Protein AF-0000000086149364 (afdb_homodimer)

Solvent-accessible surface area (backbone atoms only — not comparable to full-atom values): 14118 Å² total; per-residue (Å²): 97,71,21,25,20,46,36,29,40,45,69,41,45,48,52,30,51,63,72,65,54,90,42,16,58,58,46,44,50,42,49,50,47,41,50,54,56,44,63,70,44,50,60,57,51,34,50,52,54,28,48,53,28,50,52,49,29,55,55,25,51,75,68,73,41,88,34,63,51,30,52,52,14,25,51,32,27,48,44,36,56,59,43,47,70,53,78,39,35,64,61,52,49,51,53,51,50,54,45,57,43,50,74,71,38,85,79,69,66,54,51,42,71,59,42,45,52,52,52,52,52,47,33,52,53,47,40,56,42,24,45,27,36,40,50,11,53,62,50,55,105,97,71,21,23,20,46,38,27,40,48,71,42,46,47,51,30,52,64,73,63,53,90,43,16,58,56,47,42,50,42,49,50,46,40,49,54,57,44,63,72,45,52,60,56,50,34,51,52,54,29,48,54,28,50,51,50,29,55,53,25,51,74,68,71,40,90,34,63,50,27,53,51,12,23,50,32,27,48,44,36,55,58,43,47,69,52,77,40,34,64,61,51,50,52,52,50,49,52,45,55,44,49,74,71,37,85,80,67,67,54,52,43,71,60,42,48,52,52,52,50,51,46,32,53,52,48,41,56,41,25,47,28,36,40,51,11,53,62,51,55,104

Foldseek 3Di:
DLLVVLLCCLVPVLVVLLVPDPFLLVSLVVVVVVCVVCVVPQQVVLVVQLVVLVVQLVVCVVVVHDSVLSVQLNCLSNVLVVLCVPVVVVLVVVSVVLNVCVVPDVPDGPDSVVSSVSSNVNSVSSNVSSVSNVVSVVSSD/DLLVVLLCCLVPVLVVLLVPDPFLLVSLVVVVVVCVVCVVPQQVVLVVQLVVLVVQLVVCVVVVHDSVLSVQLNCLSNVLVVLCVPVVVVLVVVSVVVNVCVVPDVPDGPDSVVSSVSSNVNSVSSNVSSVRNVVSVVSSD

Organism: NCBI:txid717836

Sequence (282 aa):
YPAGAMMSLSLLAVPVLLDTNTSGPLLIEQWYTLYHYGHRIAPGMSIATSSLYIAAILIRRQERRSWSRYAFAALLTLTMIPFTLTVMASTNNTLFQLHTQQAHISAASVALSDAQELVKRWSHLHMARSLFPLMGALAGFYPAGAMMSLSLLAVPVLLDTNTSGPLLIEQWYTLYHYGHRIAPGMSIATSSLYIAAILIRRQERRSWSRYAFAALLTLTMIPFTLTVMASTNNTLFQLHTQQAHISAASVALSDAQELVKRWSHLHMARSLFPLMGALAGF

pLDDT: mean 91.83, std 10.42, range [50.16, 98.69]

Nearest PDB structures (foldseek):
  7xgf-assembly2_D  TM=5.181E-01  e=3.732E+00  synthetic construct
  2y44-assembly1_A  TM=3.429E-01  e=6.937E+00  Trypanosoma congolense
  5izt-assembly1_A  TM=3.601E-01  e=8.100E+00  Borreliella burgdorferi B31
  3g6b-assembly1_A  TM=2.260E-01  e=9.959E+00  Thermotoga maritima
  7xgf-assembly2_D  TM=5.166E-01  e=5.142E+00  synthetic construct

Radius of gyration: 21.16 Å; Cα contacts (8 Å, |Δi|>4): 363; chains: 2; bounding box: 45×63×41 Å

Structure (mmCIF, N/CA/C/O backbone):
data_AF-0000000086149364-model_v1
#
loop_
_entity.id
_entity.type
_entity.pdbx_description
1 polymer 'DUF1772 domain-containing protein'
#
loop_
_atom_site.group_PDB
_atom_site.id
_atom_site.type_symbol
_atom_site.label_atom_id
_atom_site.label_alt_id
_atom_site.label_comp_id
_atom_site.label_asym_id
_atom_site.label_entity_id
_atom_site.labe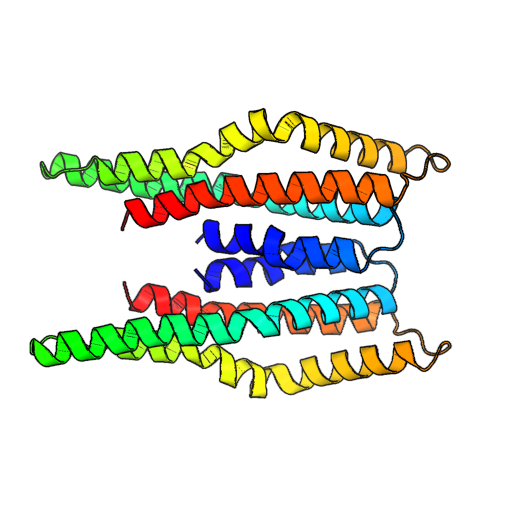l_seq_id
_atom_site.pdbx_PDB_ins_code
_atom_site.Cartn_x
_atom_site.Cartn_y
_atom_site.Cartn_z
_atom_site.occupancy
_atom_site.B_iso_or_equiv
_atom_site.auth_seq_id
_atom_site.auth_comp_id
_atom_site.auth_asym_id
_atom_site.auth_atom_id
_atom_site.pdbx_PDB_model_num
ATOM 1 N N . TYR A 1 1 ? -2.455 -9.852 -6.594 1 50.66 1 TYR A N 1
ATOM 2 C CA . TYR A 1 1 ? -1.844 -8.539 -6.762 1 50.66 1 TYR A CA 1
ATOM 3 C C . TYR A 1 1 ? -2.574 -7.488 -5.938 1 50.66 1 TYR A C 1
ATOM 5 O O . TYR A 1 1 ? -1.966 -6.812 -5.102 1 50.66 1 TYR A O 1
ATOM 13 N N . PRO A 1 2 ? -3.898 -7.57 -6.133 1 50.16 2 PRO A N 1
ATOM 14 C CA . PRO A 1 2 ? -4.637 -6.527 -5.414 1 50.16 2 PRO A CA 1
ATOM 15 C C . PRO A 1 2 ? -4.504 -6.645 -3.898 1 50.16 2 PRO A C 1
ATOM 17 O O . PRO A 1 2 ? -4.445 -5.629 -3.199 1 50.16 2 PRO A O 1
ATOM 20 N N . ALA A 1 3 ? -4.164 -7.855 -3.412 1 53 3 ALA A N 1
ATOM 21 C CA . ALA A 1 3 ? -4.16 -8.094 -1.97 1 53 3 ALA A CA 1
ATOM 22 C C . ALA A 1 3 ? -2.938 -7.449 -1.314 1 53 3 ALA A C 1
ATOM 24 O O . ALA A 1 3 ? -3.049 -6.828 -0.254 1 53 3 ALA A O 1
ATOM 25 N N . GLY A 1 4 ? -1.845 -7.586 -1.977 1 64.44 4 GLY A N 1
ATOM 26 C CA . GLY A 1 4 ? -0.638 -6.996 -1.421 1 64.44 4 GLY A CA 1
ATOM 27 C C . GLY A 1 4 ? -0.684 -5.48 -1.371 1 64.44 4 GLY A C 1
ATOM 28 O O . GLY A 1 4 ? -0.278 -4.875 -0.378 1 64.44 4 GLY A O 1
ATOM 29 N N . ALA A 1 5 ? -1.252 -4.965 -2.312 1 64.12 5 ALA A N 1
ATOM 30 C CA . ALA A 1 5 ? -1.393 -3.512 -2.402 1 64.12 5 ALA A CA 1
ATOM 31 C C . ALA A 1 5 ? -2.293 -2.979 -1.29 1 64.12 5 ALA A C 1
ATOM 33 O O . ALA A 1 5 ? -1.955 -1.994 -0.63 1 64.12 5 ALA A O 1
ATOM 34 N N . MET A 1 6 ? -3.277 -3.705 -1.046 1 68.12 6 MET A N 1
ATOM 35 C CA . MET A 1 6 ? -4.277 -3.219 -0.102 1 68.12 6 MET A CA 1
ATOM 36 C C . MET A 1 6 ? -3.799 -3.385 1.336 1 68.12 6 MET A C 1
ATOM 38 O O . MET A 1 6 ? -4.059 -2.529 2.184 1 68.12 6 MET A O 1
ATOM 42 N N . MET A 1 7 ? -3.096 -4.363 1.519 1 76.38 7 MET A N 1
ATOM 43 C CA . MET A 1 7 ? -2.645 -4.609 2.887 1 76.38 7 MET A CA 1
ATOM 44 C C . MET A 1 7 ? -1.595 -3.586 3.305 1 76.38 7 MET A C 1
ATOM 46 O O . MET A 1 7 ? -1.503 -3.23 4.48 1 76.38 7 MET A O 1
ATOM 50 N N . SER A 1 8 ? -0.992 -3.139 2.301 1 85.56 8 SER A N 1
ATOM 51 C CA . SER A 1 8 ? 0.074 -2.197 2.629 1 85.56 8 SER A CA 1
ATOM 52 C C . SER A 1 8 ? -0.493 -0.86 3.094 1 85.56 8 SER A C 1
ATOM 54 O O . SER A 1 8 ? 0.155 -0.135 3.852 1 85.56 8 SER A O 1
ATOM 56 N N . LEU A 1 9 ? -1.625 -0.571 2.674 1 91.69 9 LEU A N 1
ATOM 57 C CA . LEU A 1 9 ? -2.244 0.664 3.146 1 91.69 9 LEU A CA 1
ATOM 58 C C . LEU A 1 9 ? -2.484 0.609 4.652 1 91.69 9 LEU A C 1
ATOM 60 O O . LEU A 1 9 ? -2.135 1.544 5.375 1 91.69 9 LEU A O 1
ATOM 64 N N . SER A 1 10 ? -3.008 -0.506 5.141 1 91.94 10 SER A N 1
ATOM 65 C CA . SER A 1 10 ? -3.281 -0.667 6.566 1 91.94 10 SER A CA 1
ATOM 66 C C . SER A 1 10 ? -1.996 -0.908 7.352 1 91.94 10 SER A C 1
ATOM 68 O O . SER A 1 10 ? -1.884 -0.497 8.508 1 91.94 10 SER A O 1
ATOM 70 N N . LEU A 1 11 ? -1.04 -1.436 6.676 1 90.38 11 LEU A N 1
ATOM 71 C CA . LEU A 1 11 ? 0.164 -1.827 7.398 1 90.38 11 LEU A CA 1
ATOM 72 C C . LEU A 1 11 ? 1.193 -0.702 7.391 1 90.38 11 LEU A C 1
ATOM 74 O O . LEU A 1 11 ? 2.049 -0.629 8.273 1 90.38 11 LEU A O 1
ATOM 78 N N . LEU A 1 12 ? 1.121 0.142 6.406 1 93.62 12 LEU A N 1
ATOM 79 C CA . LEU A 1 12 ? 2.176 1.14 6.277 1 93.62 12 LEU A CA 1
ATOM 80 C C . LEU A 1 12 ? 1.589 2.543 6.176 1 93.62 12 LEU A C 1
ATOM 82 O O . LEU A 1 12 ? 1.802 3.375 7.062 1 93.62 12 LEU A O 1
ATOM 86 N N . ALA A 1 13 ? 0.701 2.752 5.195 1 95.25 13 ALA A N 1
ATOM 87 C CA . ALA A 1 13 ? 0.236 4.105 4.906 1 95.25 13 ALA A CA 1
ATOM 88 C C . ALA A 1 13 ? -0.573 4.668 6.07 1 95.25 13 ALA A C 1
ATOM 90 O O . ALA A 1 13 ? -0.327 5.789 6.523 1 95.25 13 ALA A O 1
ATOM 91 N N . VAL A 1 14 ? -1.492 3.9 6.566 1 97.5 14 VAL A N 1
ATOM 92 C CA . VAL A 1 14 ? -2.404 4.414 7.586 1 97.5 14 VAL A CA 1
ATOM 93 C C . VAL A 1 14 ? -1.642 4.652 8.883 1 97.5 14 VAL A C 1
ATOM 95 O O . VAL A 1 14 ? -1.803 5.699 9.523 1 97.5 14 VAL A O 1
ATOM 98 N N . PRO A 1 15 ? -0.793 3.773 9.328 1 97.25 15 PRO A N 1
ATOM 99 C CA . PRO A 1 15 ? -0.001 4.066 10.523 1 97.25 15 PRO A CA 1
ATOM 100 C C . PRO A 1 15 ? 0.828 5.34 10.383 1 97.25 15 PRO A C 1
ATOM 102 O O . PRO A 1 15 ? 1.009 6.07 11.359 1 97.25 15 PRO A O 1
ATOM 105 N N . VAL A 1 16 ? 1.343 5.613 9.219 1 97.69 16 VAL A N 1
ATOM 106 C CA . VAL A 1 16 ? 2.084 6.852 9 1 97.69 16 VAL A CA 1
ATOM 107 C C . VAL A 1 16 ? 1.181 8.055 9.281 1 97.69 16 VAL A C 1
ATOM 109 O O . VAL A 1 16 ? 1.574 8.977 9.992 1 97.69 16 VAL A O 1
ATOM 112 N N . LEU A 1 17 ? -0.005 8.031 8.727 1 98.12 17 LEU A N 1
ATOM 113 C CA . LEU A 1 17 ? -0.949 9.125 8.945 1 98.12 17 LEU A CA 1
ATOM 114 C C . LEU A 1 17 ? -1.289 9.258 10.422 1 98.12 17 LEU A C 1
ATOM 116 O O . LEU A 1 17 ? -1.326 10.367 10.961 1 98.12 17 LEU A O 1
ATOM 120 N N . LEU A 1 18 ? -1.476 8.164 11.078 1 98.31 18 LEU A N 1
ATOM 121 C CA . LEU A 1 18 ? -1.873 8.156 12.477 1 98.31 18 LEU A CA 1
ATOM 122 C C . LEU A 1 18 ? -0.743 8.664 13.367 1 98.31 18 LEU A C 1
ATOM 124 O O . LEU A 1 18 ? -0.986 9.383 14.344 1 98.31 18 LEU A O 1
ATOM 128 N N . ASP A 1 19 ? 0.447 8.367 13.031 1 97.94 19 ASP A N 1
ATOM 129 C CA . ASP A 1 19 ? 1.582 8.633 13.906 1 97.94 19 ASP A CA 1
ATOM 130 C C . ASP A 1 19 ? 2.129 10.039 13.688 1 97.94 19 ASP A C 1
ATOM 132 O O . ASP A 1 19 ? 2.834 10.578 14.539 1 97.94 19 ASP A O 1
ATOM 136 N N . THR A 1 20 ? 1.799 10.656 12.578 1 97.12 20 THR A N 1
ATOM 137 C CA . THR A 1 20 ? 2.496 11.898 12.25 1 97.12 20 THR A CA 1
ATOM 138 C C . THR A 1 20 ? 1.542 13.086 12.305 1 97.12 20 THR A C 1
ATOM 140 O O . THR A 1 20 ? 1.976 14.227 12.469 1 97.12 20 THR A O 1
ATOM 143 N N . ASN A 1 21 ? 0.219 12.859 12.086 1 96.06 21 ASN A N 1
ATOM 144 C CA . ASN A 1 21 ? -0.723 13.969 12.102 1 96.06 21 ASN A CA 1
ATOM 145 C C . ASN A 1 21 ? -0.928 14.508 13.516 1 96.06 21 ASN A C 1
ATOM 147 O O . ASN A 1 21 ? -1.029 13.734 14.469 1 96.06 21 ASN A O 1
ATOM 151 N N . THR A 1 22 ? -1.012 15.859 13.594 1 93.94 22 THR A N 1
ATOM 152 C CA . THR A 1 22 ? -1.337 16.531 14.844 1 93.94 22 THR A CA 1
ATOM 153 C C . THR A 1 22 ? -2.656 17.297 14.727 1 93.94 22 THR A C 1
ATOM 155 O O . THR A 1 22 ? -3.006 18.078 15.602 1 93.94 22 THR A O 1
ATOM 158 N N . SER A 1 23 ? -3.336 17.078 13.633 1 93.81 23 SER A N 1
ATOM 159 C CA . SER A 1 23 ? -4.602 17.734 13.32 1 93.81 23 SER A CA 1
ATOM 160 C C . SER A 1 23 ? -5.668 16.719 12.922 1 93.81 23 SER A C 1
ATOM 162 O O . SER A 1 23 ? -5.461 15.93 12 1 93.81 23 SER A O 1
ATOM 164 N N . GLY A 1 24 ? -6.77 16.766 13.594 1 95.75 24 GLY A N 1
ATOM 165 C CA . GLY A 1 24 ? -7.891 15.906 13.227 1 95.75 24 GLY A CA 1
ATOM 166 C C . GLY A 1 24 ? -8.391 16.156 11.812 1 95.75 24 GLY A C 1
ATOM 167 O O . GLY A 1 24 ? -8.539 15.219 11.031 1 95.75 24 GLY A O 1
ATOM 168 N N . PRO A 1 25 ? -8.539 17.406 11.508 1 95.31 25 PRO A N 1
ATOM 169 C CA . PRO A 1 25 ? -9.023 17.734 10.164 1 95.31 25 PRO A CA 1
ATOM 170 C C . PRO A 1 25 ? -8.078 17.25 9.062 1 95.31 25 PRO A C 1
ATOM 172 O O . PRO A 1 25 ? -8.539 16.734 8.039 1 95.31 25 PRO A O 1
ATOM 175 N N . LEU A 1 26 ? -6.836 17.375 9.242 1 95.56 26 LEU A N 1
ATOM 176 C CA . LEU A 1 26 ? -5.902 16.906 8.227 1 95.56 26 LEU A CA 1
ATOM 177 C C . LEU A 1 26 ? -5.949 15.383 8.117 1 95.56 26 LEU A C 1
ATOM 179 O O . LEU A 1 26 ? -5.879 14.844 7.012 1 95.56 26 LEU A O 1
ATOM 183 N N . LEU A 1 27 ? -6.051 14.742 9.242 1 97.56 27 LEU A N 1
ATOM 184 C CA . LEU A 1 27 ? -6.148 13.281 9.211 1 97.56 27 LEU A CA 1
ATOM 185 C C . LEU A 1 27 ? -7.387 12.836 8.445 1 97.56 27 LEU A C 1
ATOM 187 O O . LEU A 1 27 ? -7.312 11.922 7.621 1 97.56 27 LEU A O 1
ATOM 191 N N . ILE A 1 28 ? -8.508 13.461 8.68 1 97.81 28 ILE A N 1
ATOM 192 C CA . ILE A 1 28 ? -9.742 13.148 7.973 1 97.81 28 ILE A CA 1
ATOM 193 C C . ILE A 1 28 ? -9.57 13.43 6.48 1 97.81 28 ILE A C 1
ATOM 195 O O . ILE A 1 28 ? -9.992 12.633 5.641 1 97.81 28 ILE A O 1
ATOM 199 N N . GLU A 1 29 ? -8.953 14.508 6.145 1 97.19 29 GLU A N 1
ATOM 200 C CA . GLU A 1 29 ? -8.711 14.844 4.746 1 97.19 29 GLU A CA 1
ATOM 201 C C . GLU A 1 29 ? -7.84 13.789 4.066 1 97.19 29 GLU A C 1
ATOM 203 O O . GLU A 1 29 ? -8.117 13.383 2.938 1 97.19 29 GLU A O 1
ATOM 208 N N . GLN A 1 30 ? -6.844 13.398 4.688 1 98.06 30 GLN A N 1
ATOM 209 C CA . GLN A 1 30 ? -5.926 12.422 4.113 1 98.06 30 GLN A CA 1
ATOM 210 C C . GLN A 1 30 ? -6.594 11.055 3.971 1 98.06 30 GLN A C 1
ATOM 212 O O . GLN A 1 30 ? -6.391 10.359 2.973 1 98.06 30 GLN A O 1
ATOM 217 N N . TRP A 1 31 ? -7.355 10.695 5.004 1 98.31 31 TRP A N 1
ATOM 218 C CA . TRP A 1 31 ? -8.125 9.469 4.859 1 98.31 31 TRP A CA 1
ATOM 219 C C . TRP A 1 31 ? -9.07 9.555 3.668 1 98.31 31 TRP A C 1
ATOM 221 O O . TRP A 1 31 ? -9.164 8.617 2.875 1 98.31 31 TRP A O 1
ATOM 231 N N . TYR A 1 32 ? -9.812 10.633 3.578 1 98.06 32 TYR A N 1
ATOM 232 C CA . TYR A 1 32 ? -10.773 10.812 2.496 1 98.06 32 TYR A CA 1
ATOM 233 C C . TYR A 1 32 ? -10.094 10.688 1.138 1 98.06 32 TYR A C 1
ATOM 235 O O . TYR A 1 32 ? -10.594 10.008 0.243 1 98.06 32 TYR A O 1
ATOM 243 N N . THR A 1 33 ? -9.016 11.305 0.993 1 98.06 33 THR A N 1
ATOM 244 C CA . THR A 1 33 ? -8.281 11.273 -0.264 1 98.06 33 THR A CA 1
ATOM 245 C C . THR A 1 33 ? -7.781 9.859 -0.565 1 98.06 33 THR A C 1
ATOM 247 O O . THR A 1 33 ? -7.863 9.398 -1.705 1 98.06 33 THR A O 1
ATOM 250 N N . LEU A 1 34 ? -7.277 9.219 0.468 1 97.38 34 LEU A N 1
ATOM 251 C CA . LEU A 1 34 ? -6.855 7.832 0.327 1 97.38 34 LEU A CA 1
ATOM 252 C C . LEU A 1 34 ? -8.016 6.957 -0.132 1 97.38 34 LEU A C 1
ATOM 254 O O . LEU A 1 34 ? -7.871 6.164 -1.063 1 97.38 34 LEU A O 1
ATOM 258 N N . TYR A 1 35 ? -9.156 7.078 0.579 1 97.31 35 TYR A N 1
ATOM 259 C CA . TYR A 1 35 ? -10.359 6.332 0.214 1 97.31 35 TYR A CA 1
ATOM 260 C C . TYR A 1 35 ? -10.75 6.605 -1.232 1 97.31 35 TYR A C 1
ATOM 262 O O . TYR A 1 35 ? -11.055 5.68 -1.986 1 97.31 35 TYR A O 1
ATOM 270 N N . HIS A 1 36 ? -10.758 7.859 -1.612 1 96.69 36 HIS A N 1
ATOM 271 C CA . HIS A 1 36 ? -11.18 8.273 -2.947 1 96.69 36 HIS A CA 1
ATOM 272 C C . HIS A 1 36 ? -10.281 7.656 -4.02 1 96.69 36 HIS A C 1
ATOM 274 O O . HIS A 1 36 ? -10.773 7.109 -5.008 1 96.69 36 HIS A O 1
ATOM 280 N N . TYR A 1 37 ? -9.016 7.68 -3.844 1 94.75 37 TYR A N 1
ATOM 281 C CA . TYR A 1 37 ? -8.094 7.078 -4.801 1 94.75 37 TYR A CA 1
ATOM 282 C C . TYR A 1 37 ? -8.289 5.57 -4.875 1 94.75 37 TYR A C 1
ATOM 284 O O . TYR A 1 37 ? -8.375 5.004 -5.969 1 94.75 37 TYR A O 1
ATOM 292 N N . GLY A 1 38 ? -8.406 4.965 -3.693 1 92.69 38 GLY A N 1
ATOM 293 C CA . GLY A 1 38 ? -8.578 3.521 -3.654 1 92.69 38 GLY A CA 1
ATOM 294 C C . GLY A 1 38 ? -9.891 3.062 -4.25 1 92.69 38 GLY A C 1
ATOM 295 O O . GLY A 1 38 ? -9.953 2.033 -4.926 1 92.69 38 GLY A O 1
ATOM 296 N N . HIS A 1 39 ? -10.891 3.785 -3.994 1 92.69 39 HIS A N 1
ATOM 297 C CA . HIS A 1 39 ? -12.234 3.451 -4.465 1 92.69 39 HIS A CA 1
ATOM 298 C C . HIS A 1 39 ? -12.305 3.484 -5.988 1 92.69 39 HIS A C 1
ATOM 300 O O . HIS A 1 39 ? -13.078 2.736 -6.59 1 92.69 39 HIS A O 1
ATOM 306 N N . ARG A 1 40 ? -11.508 4.203 -6.625 1 91.06 40 ARG A N 1
ATOM 307 C CA . ARG A 1 40 ? -11.492 4.332 -8.078 1 91.06 40 ARG A CA 1
ATOM 308 C C . ARG A 1 40 ? -10.758 3.164 -8.727 1 91.06 40 ARG A C 1
ATOM 310 O O . ARG A 1 40 ? -10.969 2.869 -9.906 1 91.06 40 ARG A O 1
ATOM 317 N N . ILE A 1 41 ? -9.977 2.523 -7.988 1 88.62 41 ILE A N 1
ATOM 318 C CA . ILE A 1 41 ? -9.07 1.539 -8.578 1 88.62 41 ILE A CA 1
ATOM 319 C C . ILE A 1 41 ? -9.469 0.137 -8.117 1 88.62 41 ILE A C 1
ATOM 321 O O . ILE A 1 41 ? -9.617 -0.771 -8.938 1 88.62 41 ILE A O 1
ATOM 325 N N . ALA A 1 42 ? -9.758 -0.029 -6.871 1 87.25 42 ALA A N 1
ATOM 326 C CA . ALA A 1 42 ? -9.844 -1.341 -6.234 1 87.25 42 ALA A CA 1
ATOM 327 C C . ALA A 1 42 ? -11.008 -2.146 -6.801 1 87.25 42 ALA A C 1
ATOM 329 O O . ALA A 1 42 ? -10.852 -3.314 -7.164 1 87.25 42 ALA A O 1
ATOM 330 N N . PRO A 1 43 ? -12.258 -1.616 -6.914 1 86.81 43 PRO A N 1
ATOM 331 C CA . PRO A 1 43 ? -13.352 -2.408 -7.473 1 86.81 43 PRO A CA 1
ATOM 332 C C . PRO A 1 43 ? -13.078 -2.861 -8.906 1 86.81 43 PRO A C 1
ATOM 334 O O . PRO A 1 43 ? -13.375 -4.008 -9.266 1 86.81 43 PRO A O 1
ATOM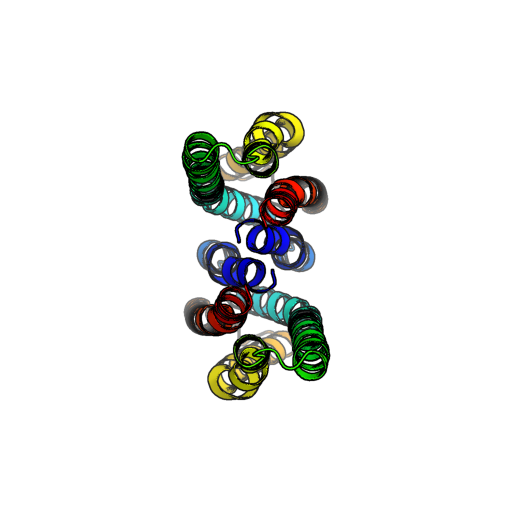 337 N N . GLY A 1 44 ? -12.5 -1.988 -9.688 1 89.38 44 GLY A N 1
ATOM 338 C CA . GLY A 1 44 ? -12.156 -2.357 -11.055 1 89.38 44 GLY A CA 1
ATOM 339 C C . GLY A 1 44 ? -11.164 -3.498 -11.133 1 89.38 44 GLY A C 1
ATOM 340 O O . GLY A 1 44 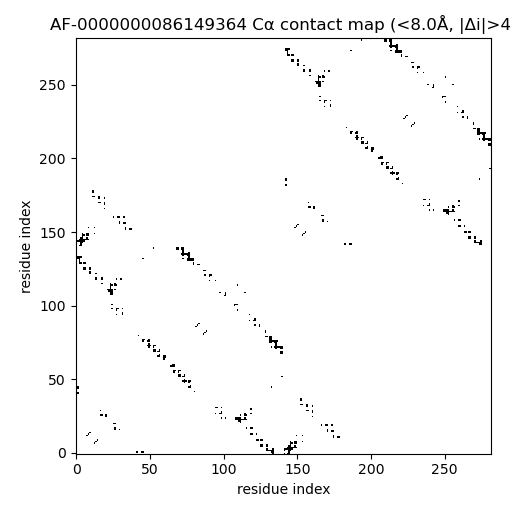? -11.305 -4.402 -11.953 1 89.38 44 GLY A O 1
ATOM 341 N N . MET A 1 45 ? -10.227 -3.48 -10.297 1 87.31 45 MET A N 1
ATOM 342 C CA . MET A 1 45 ? -9.234 -4.547 -10.266 1 87.31 45 MET A CA 1
ATOM 343 C C . MET A 1 45 ? -9.867 -5.863 -9.828 1 87.31 45 MET A C 1
ATOM 345 O O . MET A 1 45 ? -9.508 -6.926 -10.336 1 87.31 45 MET A O 1
ATOM 349 N N . SER A 1 46 ? -10.68 -5.758 -8.828 1 90.06 46 SER A N 1
ATOM 350 C CA . SER A 1 46 ? -11.344 -6.969 -8.359 1 90.06 46 SER A CA 1
ATOM 351 C C . SER A 1 46 ? -12.188 -7.602 -9.461 1 90.06 46 SER A C 1
ATOM 353 O O . SER A 1 46 ? -12.188 -8.82 -9.625 1 90.06 46 SER A O 1
ATOM 355 N N . ILE A 1 47 ? -12.898 -6.797 -10.203 1 92.88 47 ILE A N 1
ATOM 356 C CA . ILE A 1 47 ? -13.734 -7.285 -11.289 1 92.88 47 ILE A CA 1
ATOM 357 C C . ILE A 1 47 ? -12.859 -7.871 -12.398 1 92.88 47 ILE A C 1
ATOM 359 O O . ILE A 1 47 ? -13.156 -8.945 -12.93 1 92.88 47 ILE A O 1
ATOM 363 N N . ALA A 1 48 ? -11.859 -7.18 -12.703 1 92.81 48 ALA A N 1
ATOM 364 C CA . ALA A 1 48 ? -10.945 -7.672 -13.727 1 92.81 48 ALA A CA 1
ATOM 365 C C . ALA A 1 48 ? -10.375 -9.031 -13.344 1 92.81 48 ALA A C 1
ATOM 367 O O . ALA A 1 48 ? -10.359 -9.961 -14.156 1 92.81 48 ALA A O 1
ATOM 368 N N . THR A 1 49 ? -9.883 -9.133 -12.125 1 90 49 THR A N 1
ATOM 369 C CA . THR A 1 49 ? -9.32 -10.398 -11.648 1 90 49 THR A CA 1
ATOM 370 C C . THR A 1 49 ? -10.383 -11.492 -11.648 1 90 49 THR A C 1
ATOM 372 O O . THR A 1 49 ? -10.125 -12.617 -12.086 1 90 49 THR A O 1
ATOM 375 N N . SER A 1 50 ? -11.477 -11.164 -11.164 1 94.38 50 SER A N 1
ATOM 376 C CA . SER A 1 50 ? -12.562 -12.133 -11.133 1 94.38 50 SER A CA 1
ATOM 377 C C . SER A 1 50 ? -12.938 -12.586 -12.547 1 94.38 50 SER A C 1
ATOM 379 O O . SER A 1 50 ? -13.266 -13.75 -12.758 1 94.38 50 SER A O 1
ATOM 381 N N . SER A 1 51 ? -12.898 -11.719 -13.523 1 96 51 SER A N 1
ATOM 382 C CA . SER A 1 51 ? -13.219 -12.062 -14.906 1 96 51 SER A CA 1
ATOM 383 C C . SER A 1 51 ? -12.219 -13.07 -15.469 1 96 51 SER A C 1
ATOM 385 O O . SER A 1 51 ? -12.586 -13.938 -16.266 1 96 51 SER A O 1
ATOM 387 N N . LEU A 1 52 ? -11 -12.961 -15.062 1 94.56 52 LEU A N 1
ATOM 388 C CA . LEU A 1 52 ? -10.008 -13.945 -15.469 1 94.56 52 LEU A CA 1
ATOM 389 C C . LEU A 1 52 ? -10.344 -15.32 -14.898 1 94.56 52 LEU A C 1
ATOM 391 O O . LEU A 1 52 ? -10.18 -16.344 -15.586 1 94.56 52 LEU A O 1
ATOM 395 N N . TYR A 1 53 ? -10.797 -15.328 -13.664 1 95.69 53 TYR A N 1
ATOM 396 C CA . TYR A 1 53 ? -11.211 -16.594 -13.062 1 95.69 53 TYR A CA 1
ATOM 397 C C . TYR A 1 53 ? -12.422 -17.172 -13.789 1 95.69 53 TYR A C 1
ATOM 399 O O . TYR A 1 53 ? -12.516 -18.375 -13.992 1 95.69 53 TYR A O 1
ATOM 407 N N . ILE A 1 54 ? -13.289 -16.344 -14.18 1 96.69 54 ILE A N 1
ATOM 408 C CA . ILE A 1 54 ? -14.477 -16.781 -14.906 1 96.69 54 ILE A CA 1
ATOM 409 C C . ILE A 1 54 ? -14.07 -17.359 -16.266 1 96.69 54 ILE A C 1
ATOM 411 O O . ILE A 1 54 ? -14.586 -18.391 -16.688 1 96.69 54 ILE A O 1
ATOM 415 N N . ALA A 1 55 ? -13.172 -16.719 -16.938 1 97.06 55 ALA A N 1
ATOM 416 C CA . ALA A 1 55 ? -12.648 -17.266 -18.203 1 97.06 55 ALA A CA 1
ATOM 417 C C . ALA A 1 55 ? -12.039 -18.641 -18 1 97.06 55 ALA A C 1
ATOM 419 O O . ALA A 1 55 ? -12.273 -19.547 -18.797 1 97.06 55 ALA A O 1
ATOM 420 N N . ALA A 1 56 ? -11.359 -18.797 -16.891 1 96.69 56 ALA A N 1
ATOM 421 C CA . ALA A 1 56 ? -10.758 -20.078 -16.562 1 96.69 56 ALA A CA 1
ATOM 422 C C . ALA A 1 56 ? -11.82 -21.141 -16.328 1 96.69 56 ALA A C 1
ATOM 424 O O . ALA A 1 56 ? -11.672 -22.297 -16.75 1 96.69 56 ALA A O 1
ATOM 425 N N . ILE A 1 57 ? -12.805 -20.734 -15.688 1 97.06 57 ILE A N 1
ATOM 426 C CA . ILE A 1 57 ? -13.922 -21.641 -15.43 1 97.06 57 ILE A CA 1
ATOM 427 C C . ILE A 1 57 ? -14.508 -22.141 -16.75 1 97.06 57 ILE A C 1
ATOM 429 O O . ILE A 1 57 ? -14.711 -23.328 -16.938 1 97.06 57 ILE A O 1
ATOM 433 N N . LEU A 1 58 ? -14.672 -21.266 -17.688 1 97.56 58 LEU A N 1
ATOM 434 C CA . LEU A 1 58 ? -15.305 -21.594 -18.969 1 97.56 58 LEU A CA 1
ATOM 435 C C . LEU A 1 58 ? -14.406 -22.516 -19.797 1 97.56 58 LEU A C 1
ATOM 437 O O . LEU A 1 58 ? -14.891 -23.484 -20.391 1 97.56 58 LEU A O 1
ATOM 441 N N . ILE A 1 59 ? -13.188 -22.234 -19.781 1 97.5 59 ILE A N 1
ATOM 442 C CA . ILE A 1 59 ? -12.227 -23.062 -20.516 1 97.5 59 ILE A CA 1
ATOM 443 C C . ILE A 1 59 ? -12.18 -24.469 -19.906 1 97.5 59 ILE A C 1
ATOM 445 O O . ILE A 1 59 ? -12.25 -25.453 -20.641 1 97.5 59 ILE A O 1
ATOM 449 N N . ARG A 1 60 ? -12.141 -24.531 -18.609 1 97 60 ARG A N 1
ATOM 450 C CA . ARG A 1 60 ? -12.047 -25.812 -17.922 1 97 60 ARG A CA 1
ATOM 451 C C . ARG A 1 60 ? -13.32 -26.641 -18.109 1 97 60 ARG A C 1
ATOM 453 O O . ARG A 1 60 ? -13.266 -27.859 -18.266 1 97 60 ARG A O 1
ATOM 460 N N . ARG A 1 61 ? -14.391 -26.031 -18.062 1 96.88 61 ARG A N 1
ATOM 461 C CA . ARG A 1 61 ? -15.656 -26.703 -18.297 1 96.88 61 ARG A CA 1
ATOM 462 C C . ARG A 1 61 ? -15.695 -27.328 -19.688 1 96.88 61 ARG A C 1
ATOM 464 O O . ARG A 1 61 ? -16.156 -28.469 -19.844 1 96.88 61 ARG A O 1
ATOM 471 N N . GLN A 1 62 ? -15.211 -26.578 -20.625 1 97.31 62 GLN A N 1
ATOM 472 C CA . GLN A 1 62 ? -15.156 -27.094 -21.984 1 97.31 62 GLN A CA 1
ATOM 473 C C . GLN A 1 62 ? -14.25 -28.328 -22.078 1 97.31 62 GLN A C 1
ATOM 475 O O . GLN A 1 62 ? -14.516 -29.234 -22.875 1 97.31 62 GLN A O 1
ATOM 480 N N . GLU A 1 63 ? -13.312 -28.375 -21.281 1 97.25 63 GLU A N 1
ATOM 481 C CA . GLU A 1 63 ? -12.359 -29.469 -21.266 1 97.25 63 GLU A CA 1
ATOM 482 C C . GLU A 1 63 ? -12.805 -30.578 -20.312 1 97.25 63 GLU A C 1
ATOM 484 O O . GLU A 1 63 ? -12.094 -31.562 -20.125 1 97.25 63 GLU A O 1
ATOM 489 N N . ARG A 1 64 ? -13.906 -30.406 -19.656 1 97 64 ARG A N 1
ATOM 490 C CA . ARG A 1 64 ? -14.461 -31.359 -18.688 1 97 64 ARG A CA 1
ATOM 491 C C . ARG A 1 64 ? -13.5 -31.578 -17.531 1 97 64 ARG A C 1
ATOM 493 O O . ARG A 1 64 ? -13.328 -32.688 -17.062 1 97 64 ARG A O 1
ATOM 500 N N . ARG A 1 65 ? -12.859 -30.531 -17.172 1 97 65 ARG A N 1
ATOM 501 C CA . ARG A 1 65 ? -11.961 -30.531 -16.016 1 97 65 ARG A CA 1
ATOM 502 C C . ARG A 1 65 ? -12.594 -29.812 -14.836 1 97 65 ARG A C 1
ATOM 504 O O . ARG A 1 65 ? -13.516 -29 -15.016 1 97 65 ARG A O 1
ATOM 511 N N . SER A 1 66 ? -12.055 -30.062 -13.719 1 96.62 66 SER A N 1
ATOM 512 C CA . SER A 1 66 ? -12.57 -29.438 -12.508 1 96.62 66 SER A CA 1
ATOM 513 C C . SER A 1 66 ? -12.359 -27.922 -12.539 1 96.62 66 SER A C 1
ATOM 515 O O . SER A 1 66 ? -11.297 -27.453 -12.938 1 96.62 66 SER A O 1
ATOM 517 N N . TRP A 1 67 ? -13.406 -27.203 -12.219 1 96.75 67 TRP A N 1
ATOM 518 C CA . TRP A 1 67 ? -13.367 -25.734 -12.312 1 96.75 67 TRP A CA 1
ATOM 519 C C . TRP A 1 67 ? -13.727 -25.094 -10.977 1 96.75 67 TRP A C 1
ATOM 521 O O . TRP A 1 67 ? -13.703 -23.875 -10.844 1 96.75 67 TRP A O 1
ATOM 531 N N . SER A 1 68 ? -14.008 -25.797 -9.953 1 96.5 68 SER A N 1
ATOM 532 C CA . SER A 1 68 ? -14.547 -25.312 -8.688 1 96.5 68 SER A CA 1
ATOM 533 C C . SER A 1 68 ? -13.562 -24.375 -7.984 1 96.5 68 SER A C 1
ATOM 535 O O . SER A 1 68 ? -13.969 -23.422 -7.332 1 96.5 68 SER A O 1
ATOM 537 N N . ARG A 1 69 ? -12.359 -24.641 -8.047 1 96.06 69 ARG A N 1
ATOM 538 C CA . ARG A 1 69 ? -11.375 -23.812 -7.371 1 96.06 69 ARG A CA 1
ATOM 539 C C . ARG A 1 69 ? -11.391 -22.391 -7.926 1 96.06 69 ARG A C 1
ATOM 541 O O . ARG A 1 69 ? -11.203 -21.422 -7.184 1 96.06 69 ARG A O 1
ATOM 548 N N . TYR A 1 70 ? -11.633 -22.281 -9.156 1 96.94 70 TYR A N 1
ATOM 549 C CA . TYR A 1 70 ? -11.656 -20.953 -9.781 1 96.94 70 TYR A CA 1
ATOM 550 C C . TYR A 1 70 ? -12.93 -20.203 -9.422 1 96.94 70 TYR A C 1
ATOM 552 O O . TYR A 1 70 ? -12.922 -18.984 -9.289 1 96.94 70 TYR A O 1
ATOM 560 N N . ALA A 1 71 ? -13.953 -20.938 -9.289 1 97.31 71 ALA A N 1
ATOM 561 C CA . ALA A 1 71 ? -15.195 -20.328 -8.836 1 97.31 71 ALA A CA 1
ATOM 562 C C . ALA A 1 71 ? -15.055 -19.797 -7.414 1 97.31 71 ALA A C 1
ATOM 564 O O . ALA A 1 71 ? -15.508 -18.688 -7.113 1 97.31 71 ALA A O 1
ATOM 565 N N . PHE A 1 72 ? -14.469 -20.578 -6.66 1 97.12 72 PHE A N 1
ATOM 566 C CA . PHE A 1 72 ? -14.234 -20.172 -5.281 1 97.12 72 PHE A CA 1
ATOM 567 C C . PHE A 1 72 ? -13.32 -18.953 -5.23 1 97.12 72 PHE A C 1
ATOM 569 O O . PHE A 1 72 ? -13.578 -18.016 -4.477 1 97.12 72 PHE A O 1
ATOM 576 N N . ALA A 1 73 ? -12.336 -18.875 -6.008 1 96.62 73 ALA A N 1
ATOM 577 C CA . ALA A 1 73 ? -11.398 -17.766 -6.078 1 96.62 73 ALA A CA 1
ATOM 578 C C . ALA A 1 73 ? -12.102 -16.484 -6.527 1 96.62 73 ALA A C 1
ATOM 580 O O . ALA A 1 73 ? -11.883 -15.414 -5.949 1 96.62 73 ALA A O 1
ATOM 581 N N . ALA A 1 74 ? -12.875 -16.594 -7.488 1 96.75 74 ALA A N 1
ATOM 582 C CA . ALA A 1 74 ? -13.617 -15.438 -8 1 96.75 74 ALA A CA 1
ATOM 583 C C . ALA A 1 74 ? -14.547 -14.867 -6.934 1 96.75 74 ALA A C 1
ATOM 585 O O . ALA A 1 74 ? -14.594 -13.656 -6.723 1 96.75 74 ALA A O 1
ATOM 586 N N . LEU A 1 75 ? -15.219 -15.781 -6.293 1 96.75 75 LEU A N 1
ATOM 587 C CA . LEU A 1 75 ? -16.172 -15.359 -5.262 1 96.75 75 LEU A CA 1
ATOM 588 C C . LEU A 1 75 ? -15.445 -14.656 -4.117 1 96.75 75 LEU A C 1
ATOM 590 O O . LEU A 1 75 ? -15.891 -13.602 -3.66 1 96.75 75 LEU A O 1
ATOM 594 N N . LEU A 1 76 ? -14.367 -15.258 -3.674 1 96 76 LEU A N 1
ATOM 595 C CA . LEU A 1 76 ? -13.586 -14.648 -2.604 1 96 76 LEU A CA 1
ATOM 596 C C . LEU A 1 76 ? -13.086 -13.266 -3.016 1 96 76 LEU A C 1
ATOM 598 O O . LEU A 1 76 ? -13.156 -12.312 -2.234 1 96 76 LEU A O 1
ATOM 602 N N . THR A 1 77 ? -12.664 -13.125 -4.207 1 93.94 77 THR A N 1
ATOM 603 C CA . THR A 1 77 ? -12.125 -11.875 -4.711 1 93.94 77 THR A CA 1
ATOM 604 C C . THR A 1 77 ? -13.211 -10.797 -4.762 1 93.94 77 THR A C 1
ATOM 606 O O . THR A 1 77 ? -12.969 -9.648 -4.391 1 93.94 77 THR A O 1
ATOM 609 N N . LEU A 1 78 ? -14.383 -11.18 -5.102 1 95.56 78 LEU A N 1
ATOM 610 C CA . LEU A 1 78 ? -15.469 -10.219 -5.277 1 95.56 78 LEU A CA 1
ATOM 611 C C . LEU A 1 78 ? -16.094 -9.859 -3.934 1 95.56 78 LEU A C 1
ATOM 613 O O . LEU A 1 78 ? -16.828 -8.867 -3.828 1 95.56 78 LEU A O 1
ATOM 617 N N . THR A 1 79 ? -15.867 -10.648 -2.951 1 95.44 79 THR A N 1
ATOM 618 C CA . THR A 1 79 ? -16.5 -10.469 -1.652 1 95.44 79 THR A CA 1
ATOM 619 C C . THR A 1 79 ? -16.094 -9.141 -1.028 1 95.44 79 THR A C 1
ATOM 621 O O . THR A 1 79 ? -16.797 -8.602 -0.174 1 95.44 79 THR A O 1
ATOM 624 N N . MET A 1 80 ? -15.047 -8.609 -1.49 1 93 80 MET A N 1
ATOM 625 C CA . MET A 1 80 ? -14.594 -7.34 -0.928 1 93 80 MET A CA 1
ATOM 626 C C . MET A 1 80 ? -15.609 -6.234 -1.184 1 93 80 MET A C 1
ATOM 628 O O . MET A 1 80 ? -15.734 -5.301 -0.388 1 93 80 MET A O 1
ATOM 632 N N . ILE A 1 81 ? -16.312 -6.309 -2.24 1 94.75 81 ILE A N 1
ATOM 633 C CA . ILE A 1 81 ? -17.234 -5.258 -2.641 1 94.75 81 ILE A CA 1
ATOM 634 C C . ILE A 1 81 ? -18.422 -5.219 -1.673 1 94.75 81 ILE A C 1
ATOM 636 O O . ILE A 1 81 ? -18.672 -4.199 -1.025 1 94.75 81 ILE A O 1
ATOM 640 N N . PRO A 1 82 ? -19.047 -6.348 -1.478 1 96.44 82 PRO A N 1
ATOM 641 C CA . PRO A 1 82 ? -20.141 -6.289 -0.509 1 96.44 82 PRO A CA 1
ATOM 642 C C . PRO A 1 82 ? -19.656 -6.074 0.922 1 96.44 82 PRO A C 1
ATOM 644 O O . PRO A 1 82 ? -20.359 -5.465 1.733 1 96.44 82 PRO A O 1
ATOM 647 N N . PHE A 1 83 ? -18.516 -6.566 1.272 1 97.06 83 PHE A N 1
ATOM 648 C CA . PHE A 1 83 ? -17.953 -6.293 2.584 1 97.06 83 PHE A CA 1
ATOM 649 C C . PHE A 1 83 ? -17.844 -4.793 2.828 1 97.06 83 PHE A C 1
ATOM 651 O O . PHE A 1 83 ? -18.219 -4.305 3.896 1 97.06 83 PHE A O 1
ATOM 658 N N . THR A 1 84 ? -17.391 -4.066 1.857 1 96.12 84 THR A N 1
ATOM 659 C CA . THR A 1 84 ? -17.234 -2.619 1.96 1 96.12 84 THR A CA 1
ATOM 660 C C . THR A 1 84 ? -18.594 -1.941 2.102 1 96.12 84 THR A C 1
ATOM 662 O O . THR A 1 84 ? -18.766 -1.048 2.934 1 96.12 84 THR A O 1
ATOM 665 N N . LEU A 1 85 ? -19.578 -2.373 1.34 1 96.81 85 LEU A N 1
ATOM 666 C CA . LEU A 1 85 ? -20.875 -1.723 1.26 1 96.81 85 LEU A CA 1
ATOM 667 C C . LEU A 1 85 ? -21.719 -2.033 2.496 1 96.81 85 LEU A C 1
ATOM 669 O O . LEU A 1 85 ? -22.719 -1.355 2.762 1 96.81 85 LEU A O 1
ATOM 673 N N . THR A 1 86 ? -21.328 -3.078 3.26 1 97.69 86 THR A N 1
ATOM 674 C CA . THR A 1 86 ? -22.141 -3.475 4.402 1 97.69 86 THR A CA 1
ATOM 675 C C . THR A 1 86 ? -21.359 -3.311 5.707 1 97.69 86 THR A C 1
ATOM 677 O O . THR A 1 86 ? -21.547 -2.33 6.43 1 97.69 86 THR A O 1
ATOM 680 N N . VAL A 1 87 ? -20.297 -4.012 5.867 1 98 87 VAL A N 1
ATOM 681 C CA . VAL A 1 87 ? -19.578 -4.07 7.129 1 98 87 VAL A CA 1
ATOM 682 C C . VAL A 1 87 ? -18.875 -2.732 7.383 1 98 87 VAL A C 1
ATOM 684 O O . VAL A 1 87 ? -18.859 -2.242 8.516 1 98 87 VAL A O 1
ATOM 687 N N . MET A 1 88 ? -18.375 -2.066 6.324 1 98.06 88 MET A N 1
ATOM 688 C CA . MET A 1 88 ? -17.609 -0.838 6.492 1 98.06 88 MET A CA 1
ATOM 689 C C . MET A 1 88 ? -18.5 0.391 6.332 1 98.06 88 MET A C 1
ATOM 691 O O . MET A 1 88 ? -18.047 1.52 6.523 1 98.06 88 MET A O 1
ATOM 695 N N . ALA A 1 89 ? -19.734 0.264 6.062 1 98 89 ALA A N 1
ATOM 696 C CA . ALA A 1 89 ? -20.609 1.364 5.68 1 98 89 ALA A CA 1
ATOM 697 C C . ALA A 1 89 ? -20.703 2.406 6.793 1 98 89 ALA A C 1
ATOM 699 O O . ALA A 1 89 ? -20.594 3.607 6.535 1 98 89 ALA A O 1
ATOM 700 N N . SER A 1 90 ? -20.859 1.971 8.008 1 98.38 90 SER A N 1
ATOM 701 C CA . SER A 1 90 ? -21.047 2.91 9.109 1 98.38 90 SER A CA 1
ATOM 702 C C . SER A 1 90 ? -19.781 3.746 9.336 1 98.38 90 SER A C 1
ATOM 704 O O . SER A 1 90 ? -19.859 4.969 9.469 1 98.38 90 SER A O 1
ATOM 706 N N . THR A 1 91 ? -18.656 3.078 9.367 1 98.56 91 THR A N 1
ATOM 707 C CA . THR A 1 91 ? -17.391 3.781 9.562 1 98.56 91 THR A CA 1
ATOM 708 C C . THR A 1 91 ? -17.109 4.719 8.391 1 98.56 91 THR A C 1
ATOM 710 O O . THR A 1 91 ? -16.766 5.883 8.594 1 98.56 91 THR A O 1
ATOM 713 N N . ASN A 1 92 ? -17.281 4.258 7.215 1 98.38 92 ASN A N 1
ATOM 714 C CA . ASN A 1 92 ? -17.078 5.086 6.031 1 98.38 92 ASN A CA 1
ATOM 715 C C . ASN A 1 92 ? -18 6.309 6.043 1 98.38 92 ASN A C 1
ATOM 717 O O . ASN A 1 92 ? -17.531 7.434 5.82 1 98.38 92 ASN A O 1
ATOM 721 N N . ASN A 1 93 ? -19.25 6.137 6.301 1 98.38 93 ASN A N 1
ATOM 722 C CA . ASN A 1 93 ? -20.219 7.223 6.277 1 98.38 93 ASN A CA 1
ATOM 723 C C . ASN A 1 93 ? -19.891 8.273 7.34 1 98.38 93 ASN A C 1
ATOM 725 O O . ASN A 1 93 ? -20.047 9.477 7.094 1 98.38 93 ASN A O 1
ATOM 729 N N . THR A 1 94 ? -19.516 7.828 8.477 1 98.31 94 THR A N 1
ATOM 730 C CA . THR A 1 94 ? -19.141 8.773 9.523 1 98.31 94 THR A CA 1
ATOM 731 C C . THR A 1 94 ? -17.938 9.609 9.086 1 98.31 94 THR A C 1
ATOM 733 O O . THR A 1 94 ? -17.938 10.828 9.266 1 98.31 94 THR A O 1
ATOM 736 N N . LEU A 1 95 ? -16.969 8.984 8.547 1 98.25 95 LEU A N 1
ATOM 737 C CA . LEU A 1 95 ? -15.781 9.688 8.078 1 98.25 95 LEU A CA 1
ATOM 738 C C . LEU A 1 95 ? -16.125 10.648 6.945 1 98.25 95 LEU A C 1
ATOM 740 O O . LEU A 1 95 ? -15.609 11.773 6.898 1 98.25 95 LEU A O 1
ATOM 744 N N . PHE A 1 96 ? -17.016 10.281 6.066 1 97.75 96 PHE A N 1
ATOM 745 C CA . PHE A 1 96 ? -17.469 11.148 4.988 1 97.75 96 PHE A CA 1
ATOM 746 C C . PHE A 1 96 ? -18.188 12.375 5.543 1 97.75 96 PHE A C 1
ATOM 748 O O . PHE A 1 96 ? -18 13.484 5.055 1 97.75 96 PHE A O 1
ATOM 755 N N . GLN A 1 97 ? -18.969 12.109 6.492 1 96.5 97 GLN A N 1
ATOM 756 C CA . GLN A 1 97 ? -19.703 13.211 7.105 1 96.5 97 GLN A CA 1
ATOM 757 C C . GLN A 1 97 ? -18.75 14.211 7.758 1 96.5 97 GLN A C 1
ATOM 759 O O . GLN A 1 97 ? -18.922 15.422 7.617 1 96.5 97 GLN A O 1
ATOM 764 N N . LEU A 1 98 ? -17.797 13.688 8.492 1 95.5 98 LEU A N 1
ATOM 765 C CA . LEU A 1 98 ? -16.797 14.555 9.125 1 95.5 98 LEU A CA 1
ATOM 766 C C . LEU A 1 98 ? -16.047 15.359 8.078 1 95.5 98 LEU A C 1
ATOM 768 O O . LEU A 1 98 ? -15.766 16.547 8.281 1 95.5 98 LEU A O 1
ATOM 772 N N . HIS A 1 99 ? -15.727 14.711 7.039 1 95.69 99 HIS A N 1
ATOM 773 C CA . HIS A 1 99 ? -15.031 15.406 5.961 1 95.69 99 HIS A CA 1
ATOM 774 C C . HIS A 1 99 ? -15.875 16.531 5.395 1 95.69 99 HIS A C 1
ATOM 776 O O . HIS A 1 99 ? -15.383 17.641 5.18 1 95.69 99 HIS A O 1
ATOM 782 N N . THR A 1 100 ? -17.172 16.297 5.141 1 94.12 100 THR A N 1
ATOM 783 C CA . THR A 1 100 ? -18.078 17.281 4.586 1 94.12 100 THR A CA 1
ATOM 784 C C . THR A 1 100 ? -18.266 18.453 5.551 1 94.12 100 THR A C 1
ATOM 786 O O . THR A 1 100 ? -18.312 19.609 5.129 1 94.12 100 THR A O 1
ATOM 789 N N . GLN A 1 101 ? -18.297 18.141 6.805 1 92.25 101 GLN A N 1
ATOM 790 C CA . GLN A 1 101 ? -18.516 19.156 7.828 1 92.25 101 GLN A CA 1
ATOM 791 C C . GLN A 1 101 ? -17.328 20.109 7.926 1 92.25 101 GLN A C 1
ATOM 793 O O . GLN A 1 101 ? -17.484 21.312 8.156 1 92.25 101 GLN A O 1
ATOM 798 N N . GLN A 1 102 ? -16.156 19.578 7.848 1 89.06 102 GLN A N 1
ATOM 799 C CA . GLN A 1 102 ? -14.977 20.438 7.98 1 89.06 102 GLN A CA 1
ATOM 800 C C . GLN A 1 102 ? -14.844 21.391 6.789 1 89.06 102 GLN A C 1
ATOM 802 O O . GLN A 1 102 ? -14.219 22.438 6.895 1 89.06 102 GLN A O 1
ATOM 807 N N . ALA A 1 103 ? -15.375 21.047 5.707 1 82.56 103 ALA A N 1
ATOM 808 C CA . ALA A 1 103 ? -15.336 21.906 4.523 1 82.56 103 ALA A CA 1
ATOM 809 C C . ALA A 1 103 ? -16.281 23.094 4.668 1 82.56 103 ALA A C 1
ATOM 811 O O . ALA A 1 103 ? -16.109 24.125 4.023 1 82.56 103 ALA A O 1
ATOM 812 N N . HIS A 1 104 ? -17.297 22.969 5.445 1 77.19 104 HIS A N 1
ATOM 813 C CA . HIS A 1 104 ? -18.328 23.984 5.562 1 77.19 104 HIS A CA 1
ATOM 814 C C . HIS A 1 104 ? -18.156 24.797 6.84 1 77.19 104 HIS A C 1
ATOM 816 O O . HIS A 1 104 ? -18.547 25.969 6.891 1 77.19 104 HIS A O 1
ATOM 822 N N . ILE A 1 105 ? -17.844 24.062 7.98 1 62.12 105 ILE A N 1
ATOM 823 C CA . ILE A 1 105 ? -17.891 24.781 9.25 1 62.12 105 ILE A CA 1
ATOM 824 C C . ILE A 1 105 ? -16.469 25.031 9.75 1 62.12 105 ILE A C 1
ATOM 826 O O . ILE A 1 105 ? -15.688 24.109 9.914 1 62.12 105 ILE A O 1
ATOM 830 N N . SER A 1 106 ? -15.945 26.172 9.516 1 56.34 106 SER A N 1
ATOM 831 C CA . SER A 1 106 ? -14.664 26.562 10.078 1 56.34 106 SER A CA 1
ATOM 832 C C . SER A 1 106 ? -14.5 26.062 11.508 1 56.34 106 SER A C 1
ATOM 834 O O . SER A 1 106 ? -13.383 25.844 11.984 1 56.34 106 SER A O 1
ATOM 836 N N . ALA A 1 107 ? -15.531 26.234 12.469 1 55.06 107 ALA A N 1
ATOM 837 C CA . ALA A 1 107 ? -15.398 26.172 13.922 1 55.06 107 ALA A CA 1
ATOM 838 C C . ALA A 1 107 ? -15.195 24.719 14.391 1 55.06 107 ALA A C 1
ATOM 840 O O . ALA A 1 107 ? -14.492 24.484 15.367 1 55.06 107 ALA A O 1
ATOM 841 N N . ALA A 1 108 ? -16.047 23.734 13.93 1 58.91 108 ALA A N 1
ATOM 842 C CA . ALA A 1 108 ? -16.062 22.438 14.609 1 58.91 108 ALA A CA 1
ATOM 843 C C . ALA A 1 108 ? -14.93 21.547 14.102 1 58.91 108 ALA A C 1
ATOM 845 O O . ALA A 1 108 ? -15.023 20.984 13 1 58.91 108 ALA A O 1
ATOM 846 N N . SER A 1 109 ? -13.758 21.703 14.609 1 81.19 109 SER A N 1
ATOM 847 C CA . SER A 1 109 ? -12.562 20.938 14.305 1 81.19 109 SER A CA 1
ATOM 848 C C . SER A 1 109 ? -12.586 19.578 15 1 81.19 109 SER A C 1
ATOM 850 O O . SER A 1 109 ? -12.875 19.484 16.188 1 81.19 109 SER A O 1
ATOM 852 N N . VAL A 1 110 ? -12.797 18.5 14.188 1 90.62 110 VAL A N 1
ATOM 853 C CA . VAL A 1 110 ? -12.758 17.156 14.766 1 90.62 110 VAL A CA 1
ATOM 854 C C . VAL A 1 110 ? -11.508 17.016 15.641 1 90.62 110 VAL A C 1
ATOM 856 O O . VAL A 1 110 ? -10.414 17.406 15.242 1 90.62 110 VAL A O 1
ATOM 859 N N . ALA A 1 111 ? -11.82 16.547 16.859 1 94.5 111 ALA A N 1
ATOM 860 C CA . ALA A 1 111 ? -10.688 16.25 17.734 1 94.5 111 ALA A CA 1
ATOM 861 C C . ALA A 1 111 ? -9.789 15.18 17.125 1 94.5 111 ALA A C 1
ATOM 863 O O . ALA A 1 111 ? -10.273 14.227 16.516 1 94.5 111 ALA A O 1
ATOM 864 N N . LEU A 1 112 ? -8.562 15.383 17.297 1 96.38 112 LEU A N 1
ATOM 865 C CA . LEU A 1 112 ? -7.594 14.438 16.75 1 96.38 112 LEU A CA 1
ATOM 866 C C . LEU A 1 112 ? -7.863 13.023 17.25 1 96.38 112 LEU A C 1
ATOM 868 O O . LEU A 1 112 ? -7.816 12.07 16.484 1 96.38 112 LEU A O 1
ATOM 872 N N . SER A 1 113 ? -8.109 12.875 18.531 1 97.38 113 SER A N 1
ATOM 873 C CA . SER A 1 113 ? -8.336 11.562 19.125 1 97.38 113 SER A CA 1
ATOM 874 C C . SER A 1 113 ? -9.516 10.852 18.469 1 97.38 113 SER A C 1
ATOM 876 O O . SER A 1 113 ? -9.461 9.648 18.203 1 97.38 113 SER A O 1
ATOM 878 N N . ASP A 1 114 ? -10.578 11.547 18.156 1 96.69 114 ASP A N 1
ATOM 879 C CA . ASP A 1 114 ? -11.758 10.977 17.516 1 96.69 114 ASP A CA 1
ATOM 880 C C . ASP A 1 114 ? -11.438 10.539 16.078 1 96.69 114 ASP A C 1
ATOM 882 O O . ASP A 1 114 ? -11.836 9.453 15.656 1 96.69 114 ASP A O 1
ATOM 886 N N . ALA A 1 115 ? -10.797 11.43 15.398 1 97.5 115 ALA A N 1
ATOM 887 C CA . ALA A 1 115 ? -10.375 11.094 14.039 1 97.5 115 ALA A CA 1
ATOM 888 C C . ALA A 1 115 ? -9.5 9.844 14.031 1 97.5 115 ALA A C 1
ATOM 890 O O . ALA A 1 115 ? -9.688 8.953 13.195 1 97.5 115 ALA A O 1
ATOM 891 N N . GLN A 1 116 ? -8.602 9.797 14.945 1 98.56 116 GLN A N 1
ATOM 892 C CA . GLN A 1 116 ? -7.691 8.656 15.023 1 98.56 116 GLN A CA 1
ATOM 893 C C . GLN A 1 116 ? -8.453 7.367 15.289 1 98.56 116 GLN A C 1
ATOM 895 O O . GLN A 1 116 ? -8.148 6.324 14.703 1 98.56 116 GLN A O 1
ATOM 900 N N . GLU A 1 117 ? -9.336 7.375 16.141 1 98.44 117 GLU A N 1
ATOM 901 C CA . GLU A 1 117 ? -10.117 6.18 16.453 1 98.44 117 GLU A CA 1
ATOM 902 C C . GLU A 1 117 ? -10.875 5.672 15.234 1 98.44 117 GLU A C 1
ATOM 904 O O . GLU A 1 117 ? -10.875 4.473 14.953 1 98.44 117 GLU A O 1
ATOM 909 N N . LEU A 1 118 ? -11.5 6.562 14.555 1 98.44 118 LEU A N 1
ATOM 910 C CA . LEU A 1 118 ? -12.273 6.188 13.375 1 98.44 118 LEU A CA 1
ATOM 911 C C . LEU A 1 118 ? -11.367 5.648 12.273 1 98.44 118 LEU A C 1
ATOM 913 O O . LEU A 1 118 ? -11.688 4.652 11.625 1 98.44 118 LEU A O 1
ATOM 917 N N . VAL A 1 119 ? -10.227 6.312 12.047 1 98.69 119 VAL A N 1
ATOM 918 C CA . VAL A 1 119 ? -9.305 5.895 11 1 98.69 119 VAL A CA 1
ATOM 919 C C . VAL A 1 119 ? -8.672 4.555 11.367 1 98.69 119 VAL A C 1
ATOM 921 O O . VAL A 1 119 ? -8.461 3.699 10.508 1 98.69 119 VAL A O 1
ATOM 924 N N . LYS A 1 120 ? -8.383 4.332 12.617 1 98.5 120 LYS A N 1
ATOM 925 C CA . LYS A 1 120 ? -7.895 3.035 13.07 1 98.5 120 LYS A CA 1
ATOM 926 C C . LYS A 1 120 ? -8.93 1.939 12.812 1 98.5 120 LYS A C 1
ATOM 928 O O . LYS A 1 120 ? -8.578 0.849 12.359 1 98.5 120 LYS A O 1
ATOM 933 N N . ARG A 1 121 ? -10.125 2.217 13.164 1 98.5 121 ARG A N 1
ATOM 934 C CA . ARG A 1 121 ? -11.195 1.26 12.906 1 98.5 121 ARG A CA 1
ATOM 935 C C . ARG A 1 121 ? -11.297 0.937 11.414 1 98.5 121 ARG A C 1
ATOM 937 O O . ARG A 1 121 ? -11.398 -0.23 11.039 1 98.5 121 ARG A O 1
ATOM 944 N N . TRP A 1 122 ? -11.32 1.959 10.664 1 98.44 122 TRP A N 1
ATOM 945 C CA . TRP A 1 122 ? -11.344 1.775 9.219 1 98.44 122 TRP A CA 1
ATOM 946 C C . TRP A 1 122 ? -10.188 0.896 8.758 1 98.44 122 TRP A C 1
ATOM 948 O O . TRP A 1 122 ? -10.367 0.003 7.926 1 98.44 122 TRP A O 1
ATOM 958 N N . SER A 1 123 ? -9.055 1.17 9.266 1 97.81 123 SER A N 1
ATOM 959 C CA . SER A 1 123 ? 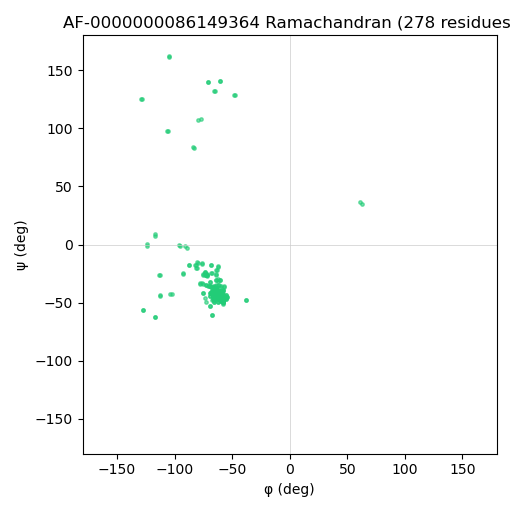-7.859 0.43 8.883 1 97.81 123 SER A CA 1
ATOM 960 C C . SER A 1 123 ? -7.996 -1.053 9.211 1 97.81 123 SER A C 1
ATOM 962 O O . SER A 1 123 ? -7.574 -1.908 8.43 1 97.81 123 SER A O 1
ATOM 964 N N . HIS A 1 124 ? -8.547 -1.396 10.328 1 97.31 124 HIS A N 1
ATOM 965 C CA . HIS A 1 124 ? -8.766 -2.787 10.703 1 97.31 124 HIS A CA 1
ATOM 966 C C . HIS A 1 124 ? -9.75 -3.465 9.75 1 97.31 124 HIS A C 1
ATOM 968 O O . HIS A 1 124 ? -9.531 -4.609 9.344 1 97.31 124 HIS A O 1
ATOM 974 N N . LEU A 1 125 ? -10.758 -2.826 9.43 1 97.44 125 LEU A N 1
ATOM 975 C CA . LEU A 1 125 ? -11.734 -3.367 8.492 1 97.44 125 LEU A CA 1
ATOM 976 C C . LEU A 1 125 ? -11.117 -3.523 7.105 1 97.44 125 LEU A C 1
ATOM 978 O O . LEU A 1 125 ? -11.391 -4.504 6.406 1 97.44 125 LEU A O 1
ATOM 982 N N . HIS A 1 126 ? -10.352 -2.523 6.754 1 95.81 126 HIS A N 1
ATO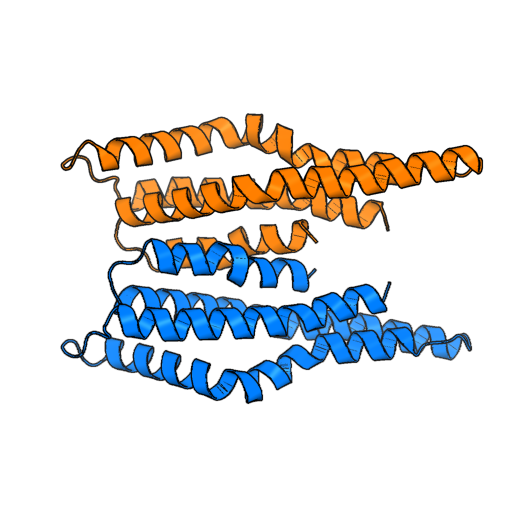M 983 C CA . HIS A 1 126 ? -9.656 -2.584 5.477 1 95.81 126 HIS A CA 1
ATOM 984 C C . HIS A 1 126 ? -8.703 -3.771 5.426 1 95.81 126 HIS A C 1
ATOM 986 O O . HIS A 1 126 ? -8.602 -4.453 4.402 1 95.81 126 HIS A O 1
ATOM 992 N N . MET A 1 127 ? -8.062 -4.008 6.496 1 93.56 127 MET A N 1
ATOM 993 C CA . MET A 1 127 ? -7.184 -5.172 6.57 1 93.56 127 MET A CA 1
ATOM 994 C C . MET A 1 127 ? -7.977 -6.461 6.391 1 93.56 127 MET A C 1
ATOM 996 O O . MET A 1 127 ? -7.555 -7.355 5.652 1 93.56 127 MET A O 1
ATOM 1000 N N . ALA A 1 128 ? -9.047 -6.523 7.012 1 94.69 128 ALA A N 1
ATOM 1001 C CA . ALA A 1 128 ? -9.898 -7.703 6.895 1 94.69 128 ALA A CA 1
ATOM 1002 C C . ALA A 1 128 ? -10.359 -7.902 5.453 1 94.69 128 ALA A C 1
ATOM 1004 O O . ALA A 1 128 ? -10.289 -9.008 4.918 1 94.69 128 ALA A O 1
ATOM 1005 N N . ARG A 1 129 ? -10.734 -6.875 4.832 1 92.69 129 ARG A N 1
ATOM 1006 C CA . ARG A 1 129 ? -11.25 -7.035 3.475 1 92.69 129 ARG A CA 1
ATOM 1007 C C . ARG A 1 129 ? -10.125 -7.383 2.504 1 92.69 129 ARG A C 1
ATOM 1009 O O . ARG A 1 129 ? -10.352 -8.062 1.498 1 92.69 129 ARG A O 1
ATOM 1016 N N . SER A 1 130 ? -8.953 -6.98 2.824 1 90 130 SER A N 1
ATOM 1017 C CA . SER A 1 130 ? -7.809 -7.27 1.97 1 90 130 SER A CA 1
ATOM 1018 C C . SER A 1 130 ? -7.484 -8.758 1.967 1 90 130 SER A C 1
ATOM 1020 O O . SER A 1 130 ? -6.805 -9.25 1.063 1 90 130 SER A O 1
ATOM 1022 N N . LEU A 1 131 ? -7.973 -9.492 2.938 1 90.75 131 LEU A N 1
ATOM 1023 C CA . LEU A 1 131 ? -7.738 -10.93 3.029 1 90.75 131 LEU A CA 1
ATOM 1024 C C . LEU A 1 131 ? -8.555 -11.68 1.987 1 90.75 131 LEU A C 1
ATOM 1026 O O . LEU A 1 131 ? -8.172 -12.773 1.563 1 90.75 131 LEU A O 1
ATOM 1030 N N . PHE A 1 132 ? -9.602 -11.078 1.56 1 91.94 132 PHE A N 1
ATOM 1031 C CA . PHE A 1 132 ? -10.469 -11.773 0.622 1 91.94 132 PHE A CA 1
ATOM 1032 C C . PHE A 1 132 ? -9.773 -11.984 -0.715 1 91.94 132 PHE A C 1
ATOM 1034 O O . PHE A 1 132 ? -9.586 -13.125 -1.151 1 91.94 132 PHE A O 1
ATOM 1041 N N . PRO A 1 133 ? -9.391 -10.93 -1.354 1 89.06 133 PRO A N 1
ATOM 1042 C CA . PRO A 1 133 ? -8.672 -11.156 -2.609 1 89.06 133 PRO A CA 1
ATOM 1043 C C . PRO A 1 133 ? -7.371 -11.938 -2.416 1 89.06 133 PRO A C 1
ATOM 1045 O O . PRO A 1 133 ? -6.961 -12.688 -3.303 1 89.06 133 PRO A O 1
ATOM 1048 N N . LEU A 1 134 ? -6.734 -11.789 -1.268 1 86.5 134 LEU A N 1
ATOM 1049 C CA . LEU A 1 134 ? -5.539 -12.578 -0.989 1 86.5 134 LEU A CA 1
ATOM 1050 C C . LEU A 1 134 ? -5.855 -14.07 -0.97 1 86.5 134 LEU A C 1
ATOM 1052 O O . LEU A 1 134 ? -5.164 -14.859 -1.608 1 86.5 134 LEU A O 1
ATOM 1056 N N . MET A 1 135 ? -6.848 -14.406 -0.265 1 90.12 135 MET A N 1
ATOM 1057 C CA . MET A 1 135 ? -7.277 -15.805 -0.213 1 90.12 135 MET A CA 1
ATOM 1058 C C . MET A 1 135 ? -7.75 -16.281 -1.582 1 90.12 135 MET A C 1
ATOM 1060 O O . MET A 1 135 ? -7.539 -17.438 -1.95 1 90.12 135 MET A O 1
ATOM 1064 N N . GLY A 1 136 ? -8.398 -15.406 -2.285 1 91.38 136 GLY A N 1
ATOM 1065 C CA . GLY A 1 136 ? -8.781 -15.75 -3.645 1 91.38 136 GLY A CA 1
ATOM 1066 C C . GLY A 1 136 ? -7.605 -16.094 -4.531 1 91.38 136 GLY A C 1
ATOM 1067 O O . GLY A 1 136 ? -7.641 -17.078 -5.266 1 91.38 136 GLY A O 1
ATOM 1068 N N . ALA A 1 137 ? -6.648 -15.32 -4.449 1 85.25 137 ALA A N 1
ATOM 1069 C CA . ALA A 1 137 ? -5.445 -15.578 -5.238 1 85.25 137 ALA A CA 1
ATOM 1070 C C . ALA A 1 137 ? -4.816 -16.906 -4.863 1 85.25 137 ALA A C 1
ATOM 1072 O O . ALA A 1 137 ? -4.375 -17.672 -5.734 1 85.25 137 ALA A O 1
ATOM 1073 N N . LEU A 1 138 ? -4.793 -17.219 -3.578 1 85 138 LEU A N 1
ATOM 1074 C CA . LEU A 1 138 ? -4.227 -18.484 -3.105 1 85 138 LEU A CA 1
ATOM 1075 C C . LEU A 1 138 ? -5.059 -19.672 -3.586 1 85 13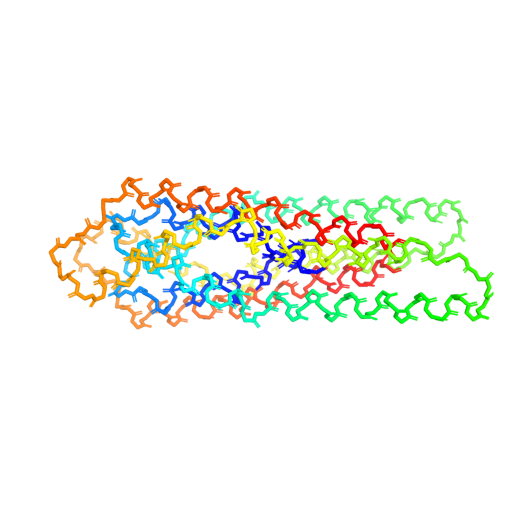8 LEU A C 1
ATOM 1077 O O . LEU A 1 138 ? -4.512 -20.703 -3.957 1 85 138 LEU A O 1
ATOM 1081 N N . ALA A 1 139 ? -6.281 -19.469 -3.629 1 89 139 ALA A N 1
ATOM 1082 C CA . ALA A 1 139 ? -7.184 -20.531 -4.059 1 89 139 ALA A CA 1
ATOM 1083 C C . ALA A 1 139 ? -7.078 -20.766 -5.562 1 89 139 ALA A C 1
ATOM 1085 O O . ALA A 1 139 ? -7.258 -21.891 -6.035 1 89 139 ALA A O 1
ATOM 1086 N N . GLY A 1 140 ? -6.867 -19.766 -6.27 1 85.12 140 GLY A N 1
ATOM 1087 C CA . GLY A 1 140 ? -6.844 -19.859 -7.723 1 85.12 140 GLY A CA 1
ATOM 1088 C C . GLY A 1 140 ? -5.535 -20.406 -8.266 1 85.12 140 GLY A C 1
ATOM 1089 O O . GLY A 1 140 ? -5.422 -20.703 -9.453 1 85.12 140 GLY A O 1
ATOM 1090 N N . PHE A 1 141 ? -4.531 -20.406 -7.438 1 74.12 141 PHE A N 1
ATOM 1091 C CA . PHE A 1 141 ? -3.25 -20.969 -7.863 1 74.12 141 PHE A CA 1
ATOM 1092 C C . PHE A 1 141 ? -3.158 -22.438 -7.504 1 74.12 141 PHE A C 1
ATOM 1094 O O . PHE A 1 141 ? -2.686 -23.25 -8.305 1 74.12 141 PHE A O 1
ATOM 1101 N N . TYR B 1 1 ? 3.498 -11.148 -3.447 1 51.19 1 TYR B N 1
ATOM 1102 C CA . TYR B 1 1 ? 2.832 -10.461 -2.35 1 51.19 1 TYR B CA 1
ATOM 1103 C C . TYR B 1 1 ? 3.494 -9.117 -2.074 1 51.19 1 TYR B C 1
ATOM 1105 O O . TYR B 1 1 ? 2.84 -8.07 -2.125 1 51.19 1 TYR B O 1
ATOM 1113 N N . PRO B 1 2 ? 4.816 -9.25 -1.971 1 50.53 2 PRO B N 1
ATOM 1114 C CA . PRO B 1 2 ? 5.488 -7.992 -1.624 1 50.53 2 PRO B CA 1
ATOM 1115 C C . PRO B 1 2 ? 5.328 -6.922 -2.697 1 50.53 2 PRO B C 1
ATOM 1117 O O . PRO B 1 2 ? 5.195 -5.734 -2.377 1 50.53 2 PRO B O 1
ATOM 1120 N N . ALA B 1 3 ? 5.043 -7.344 -3.943 1 53.88 3 ALA B N 1
ATOM 1121 C CA . ALA B 1 3 ? 5.02 -6.398 -5.055 1 53.88 3 ALA B CA 1
ATOM 1122 C C . ALA B 1 3 ? 3.756 -5.543 -5.02 1 53.88 3 ALA B C 1
ATOM 1124 O O . ALA B 1 3 ? 3.814 -4.328 -5.23 1 53.88 3 ALA B O 1
ATOM 1125 N N . GLY B 1 4 ? 2.67 -6.184 -4.727 1 64.81 4 GLY B N 1
ATOM 1126 C CA . GLY B 1 4 ? 1.424 -5.438 -4.66 1 64.81 4 GLY B CA 1
ATOM 1127 C C . GLY B 1 4 ? 1.396 -4.422 -3.535 1 64.81 4 GLY B C 1
ATOM 1128 O O . GLY B 1 4 ? 0.938 -3.291 -3.723 1 64.81 4 GLY B O 1
ATOM 1129 N N . ALA B 1 5 ? 1.954 -4.781 -2.525 1 64.44 5 ALA B N 1
ATOM 1130 C CA . ALA B 1 5 ? 2.025 -3.91 -1.356 1 64.44 5 ALA B CA 1
ATOM 1131 C C . ALA B 1 5 ? 2.873 -2.674 -1.646 1 64.44 5 ALA B C 1
ATOM 1133 O O . ALA B 1 5 ? 2.473 -1.551 -1.328 1 64.44 5 ALA B O 1
ATOM 1134 N N . MET B 1 6 ? 3.883 -2.904 -2.334 1 67.81 6 MET B N 1
ATOM 1135 C CA . MET B 1 6 ? 4.84 -1.822 -2.551 1 67.81 6 MET B CA 1
ATOM 1136 C C . MET B 1 6 ? 4.332 -0.849 -3.609 1 67.81 6 MET B C 1
ATOM 1138 O O . MET B 1 6 ? 4.531 0.361 -3.494 1 67.81 6 MET B O 1
ATOM 1142 N N . MET B 1 7 ? 3.664 -1.371 -4.508 1 76 7 MET B N 1
ATOM 1143 C CA . MET B 1 7 ? 3.193 -0.503 -5.582 1 76 7 MET B CA 1
ATOM 1144 C C . MET B 1 7 ? 2.084 0.419 -5.094 1 76 7 MET B C 1
ATOM 1146 O O . MET B 1 7 ? 1.942 1.542 -5.582 1 76 7 MET B O 1
ATOM 1150 N N . SER B 1 8 ? 1.482 -0.096 -4.102 1 85.19 8 SER B N 1
ATOM 1151 C CA . SER B 1 8 ? 0.363 0.704 -3.617 1 85.19 8 SER B CA 1
ATOM 1152 C C . SER B 1 8 ? 0.851 1.944 -2.877 1 85.19 8 SER B C 1
ATOM 1154 O O . SER B 1 8 ? 0.153 2.959 -2.828 1 85.19 8 SER B O 1
ATOM 1156 N N . LEU B 1 9 ? 1.969 1.86 -2.367 1 91.5 9 LEU B N 1
ATOM 1157 C CA . LEU B 1 9 ? 2.512 3.043 -1.708 1 91.5 9 LEU B CA 1
ATOM 1158 C C . LEU B 1 9 ? 2.719 4.176 -2.707 1 91.5 9 LEU B C 1
ATOM 1160 O O . LEU B 1 9 ? 2.299 5.309 -2.463 1 91.5 9 LEU B O 1
ATOM 1164 N N . SER B 1 10 ? 3.293 3.867 -3.867 1 91.75 10 SER B N 1
ATOM 1165 C CA . SER B 1 10 ? 3.545 4.871 -4.895 1 91.75 10 SER B CA 1
ATOM 1166 C C . SER 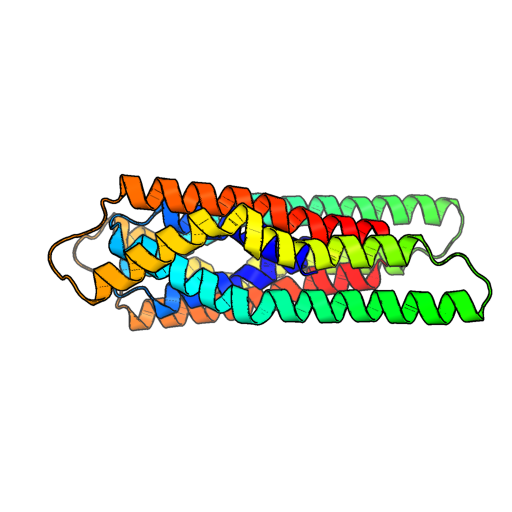B 1 10 ? 2.258 5.258 -5.617 1 91.75 10 SER B C 1
ATOM 1168 O O . SER B 1 10 ? 2.1 6.398 -6.051 1 91.75 10 SER B O 1
ATOM 1170 N N . LEU B 1 11 ? 1.34 4.355 -5.613 1 90.25 11 LEU B N 1
ATOM 1171 C CA . LEU B 1 11 ? 0.141 4.602 -6.406 1 90.25 11 LEU B CA 1
ATOM 1172 C C . LEU B 1 11 ? -0.943 5.266 -5.562 1 90.25 11 LEU B C 1
ATOM 1174 O O . LEU B 1 11 ? -1.82 5.949 -6.094 1 90.25 11 LEU B O 1
ATOM 1178 N N . LEU B 1 12 ? -0.88 5.059 -4.281 1 93.62 12 LEU B N 1
ATOM 1179 C CA . LEU B 1 12 ? -1.979 5.543 -3.453 1 93.62 12 LEU B CA 1
ATOM 1180 C C . LEU B 1 12 ? -1.457 6.398 -2.303 1 93.62 12 LEU B C 1
ATOM 1182 O O . LEU B 1 12 ? -1.729 7.598 -2.242 1 93.62 12 LEU B O 1
ATOM 1186 N N . ALA B 1 13 ? -0.561 5.824 -1.499 1 95.19 13 ALA B N 1
ATOM 1187 C CA . ALA B 1 13 ? -0.157 6.492 -0.266 1 95.19 13 ALA B CA 1
ATOM 1188 C C . ALA B 1 13 ? 0.598 7.785 -0.565 1 95.19 13 ALA B C 1
ATOM 1190 O O . ALA B 1 13 ? 0.288 8.836 -0.002 1 95.19 13 ALA B O 1
ATOM 1191 N N . VAL B 1 14 ? 1.538 7.719 -1.444 1 97.5 14 VAL B N 1
ATOM 1192 C CA . VAL B 1 14 ? 2.4 8.867 -1.685 1 97.5 14 VAL B CA 1
ATOM 1193 C C . VAL B 1 14 ? 1.6 9.984 -2.354 1 97.5 14 VAL B C 1
ATOM 1195 O O . VAL B 1 14 ? 1.696 11.148 -1.959 1 97.5 14 VAL B O 1
ATOM 1198 N N . PRO B 1 15 ? 0.785 9.719 -3.334 1 97.25 15 PRO B N 1
ATOM 1199 C CA . PRO B 1 15 ? -0.046 10.781 -3.898 1 97.25 15 PRO B CA 1
ATOM 1200 C C . PRO B 1 15 ? -0.933 11.453 -2.854 1 97.25 15 PRO B C 1
ATOM 1202 O O . PRO B 1 15 ? -1.17 12.664 -2.924 1 97.25 15 PRO B O 1
ATOM 1205 N N . VAL B 1 16 ? -1.427 10.711 -1.896 1 97.69 16 VAL B N 1
ATOM 1206 C CA . VAL B 1 16 ? -2.221 11.305 -0.823 1 97.69 16 VAL B CA 1
ATOM 1207 C C . VAL B 1 16 ? -1.384 12.328 -0.063 1 97.69 16 VAL B C 1
ATOM 1209 O O . VAL B 1 16 ? -1.837 13.453 0.184 1 97.69 16 VAL B O 1
ATOM 1212 N N . LEU B 1 17 ? -0.19 11.945 0.31 1 98.12 17 LEU B N 1
ATOM 1213 C CA . LEU B 1 17 ? 0.694 12.859 1.026 1 98.12 17 LEU B CA 1
ATOM 1214 C C . LEU B 1 17 ? 0.997 14.094 0.187 1 98.12 17 LEU B C 1
ATOM 1216 O O . LEU B 1 17 ? 0.972 15.219 0.696 1 98.12 17 LEU B O 1
ATOM 1220 N N . LEU B 1 18 ? 1.223 13.906 -1.07 1 98.31 18 LEU B N 1
ATOM 1221 C CA . LEU B 1 18 ? 1.592 15 -1.967 1 98.31 18 LEU B CA 1
ATOM 1222 C C . LEU B 1 18 ? 0.419 15.953 -2.176 1 98.31 18 LEU B C 1
ATOM 1224 O O . LEU B 1 18 ? 0.608 17.172 -2.244 1 98.31 18 LEU B O 1
ATOM 1228 N N . ASP B 1 19 ? -0.749 15.445 -2.217 1 97.88 19 ASP B N 1
ATOM 1229 C CA . ASP B 1 19 ? -1.913 16.234 -2.604 1 97.88 19 ASP B CA 1
ATOM 1230 C C . ASP B 1 19 ? -2.523 16.938 -1.394 1 97.88 19 ASP B C 1
ATOM 1232 O O . ASP B 1 19 ? -3.273 17.906 -1.545 1 97.88 19 ASP B O 1
ATOM 1236 N N . THR B 1 20 ? -2.193 16.484 -0.196 1 97.12 20 THR B N 1
ATOM 1237 C CA . THR B 1 20 ? -2.943 17 0.946 1 97.12 20 THR B CA 1
ATOM 1238 C C . THR B 1 20 ? -2.049 17.859 1.842 1 97.12 20 THR B C 1
ATOM 1240 O O . THR B 1 20 ? -2.541 18.688 2.605 1 97.12 20 THR B O 1
ATOM 1243 N N . ASN B 1 21 ? -0.72 17.609 1.841 1 96.06 21 ASN B N 1
ATOM 1244 C CA . ASN B 1 21 ? 0.166 18.375 2.705 1 96.06 21 ASN B CA 1
ATOM 1245 C C . ASN B 1 21 ? 0.314 19.812 2.213 1 96.06 21 ASN B C 1
ATOM 1247 O O . ASN B 1 21 ? 0.437 20.047 1.01 1 96.06 21 ASN B O 1
ATOM 1251 N N . THR B 1 22 ? 0.337 20.75 3.182 1 93.94 22 THR B N 1
ATOM 1252 C CA . THR B 1 22 ? 0.602 22.156 2.9 1 93.94 22 THR B CA 1
ATOM 1253 C C . THR B 1 22 ? 1.887 22.609 3.588 1 93.94 22 THR B C 1
ATOM 1255 O O . THR B 1 22 ? 2.186 23.797 3.625 1 93.94 22 THR B O 1
ATOM 1258 N N . SER B 1 23 ? 2.602 21.672 4.16 1 93.81 23 SER B N 1
ATOM 1259 C CA . SER B 1 23 ? 3.842 21.906 4.887 1 93.81 23 SER B CA 1
ATOM 1260 C C . SER B 1 23 ? 4.961 21 4.391 1 93.81 23 SER B C 1
ATOM 1262 O O . SER B 1 23 ? 4.812 19.781 4.371 1 93.81 23 SER B O 1
ATOM 1264 N N . GLY B 1 24 ? 6.047 21.594 4.008 1 95.69 24 GLY B N 1
ATOM 1265 C CA . GLY B 1 24 ? 7.215 20.828 3.611 1 95.69 24 GLY B CA 1
ATOM 1266 C C . GLY B 1 24 ? 7.738 19.922 4.715 1 95.69 24 GLY B C 1
ATOM 1267 O O . GLY B 1 24 ? 7.938 18.734 4.504 1 95.69 24 GLY B O 1
ATOM 1268 N N . PRO B 1 25 ? 7.828 20.5 5.895 1 95.31 25 PRO B N 1
ATOM 1269 C CA . PRO B 1 25 ? 8.328 19.703 7.016 1 95.31 25 PRO B CA 1
ATOM 1270 C C . PRO B 1 25 ? 7.438 18.5 7.332 1 95.31 25 PRO B C 1
ATOM 1272 O O . PRO B 1 25 ? 7.945 17.406 7.609 1 95.31 25 PRO B O 1
ATOM 1275 N N . LEU B 1 26 ? 6.184 18.672 7.285 1 95.56 26 LEU B N 1
ATOM 1276 C CA . LEU B 1 26 ? 5.293 17.547 7.555 1 95.56 26 LEU B CA 1
ATOM 1277 C C . LEU B 1 26 ? 5.414 16.484 6.465 1 95.56 26 LEU B C 1
ATOM 1279 O O . LEU B 1 26 ? 5.395 15.281 6.754 1 95.56 26 LEU B O 1
ATOM 1283 N N . LEU B 1 27 ? 5.523 16.938 5.242 1 97.56 27 LEU B N 1
ATOM 1284 C CA . LEU B 1 27 ? 5.691 15.984 4.148 1 97.56 27 LEU B CA 1
ATOM 1285 C C . LEU B 1 27 ? 6.965 15.172 4.328 1 97.56 27 LEU B C 1
ATOM 1287 O O . LEU B 1 27 ? 6.953 13.945 4.152 1 97.56 27 LEU B O 1
ATOM 1291 N N . ILE B 1 28 ? 8.047 15.812 4.68 1 97.81 28 ILE B N 1
ATOM 1292 C CA . ILE B 1 28 ? 9.312 15.125 4.922 1 97.81 28 ILE B CA 1
ATOM 1293 C C . ILE B 1 28 ? 9.164 14.148 6.086 1 97.81 28 ILE B C 1
ATOM 1295 O O . ILE B 1 28 ? 9.648 13.016 6.023 1 97.81 28 ILE B O 1
ATOM 1299 N N . GLU B 1 29 ? 8.5 14.555 7.113 1 97.12 29 GLU B N 1
ATOM 1300 C CA . GLU B 1 29 ? 8.273 13.688 8.266 1 97.12 29 GLU B CA 1
ATOM 1301 C C . GLU B 1 29 ? 7.473 12.453 7.879 1 97.12 29 GLU B C 1
ATOM 1303 O O . GLU B 1 29 ? 7.797 11.336 8.297 1 97.12 29 GLU B O 1
ATOM 1308 N N . GLN B 1 30 ? 6.48 12.625 7.164 1 98.06 30 GLN B N 1
ATOM 1309 C CA . GLN B 1 30 ? 5.625 11.508 6.762 1 98.06 30 GLN B CA 1
ATOM 1310 C C . GLN B 1 30 ? 6.363 10.555 5.824 1 98.06 30 GLN B C 1
ATOM 1312 O O . GLN B 1 30 ? 6.215 9.336 5.926 1 98.06 30 GLN B O 1
ATOM 1317 N N . TRP B 1 31 ? 7.105 11.156 4.898 1 98.31 31 TRP B N 1
ATOM 1318 C CA . TRP B 1 31 ? 7.938 10.297 4.062 1 98.31 31 TRP B CA 1
ATOM 1319 C C . TRP B 1 31 ? 8.906 9.477 4.914 1 98.31 31 TRP B C 1
ATOM 1321 O O . TRP B 1 31 ? 9.062 8.273 4.707 1 98.31 31 TRP B O 1
ATOM 1331 N N . TYR B 1 32 ? 9.586 10.141 5.812 1 98.06 32 TYR B N 1
ATOM 1332 C CA . TYR B 1 32 ? 10.562 9.469 6.668 1 98.06 32 TYR B CA 1
ATOM 1333 C C . TYR B 1 32 ? 9.922 8.32 7.43 1 98.06 32 TYR B C 1
ATOM 1335 O O . TYR B 1 32 ? 10.477 7.219 7.492 1 98.06 32 TYR B O 1
ATOM 1343 N N . THR B 1 33 ? 8.82 8.547 7.973 1 98 33 THR B N 1
ATOM 1344 C CA . THR B 1 33 ? 8.109 7.531 8.742 1 98 33 THR B CA 1
ATOM 1345 C C . THR B 1 33 ? 7.688 6.371 7.844 1 98 33 THR B C 1
ATOM 1347 O O . THR B 1 33 ? 7.816 5.207 8.227 1 98 33 THR B O 1
ATOM 1350 N N . LEU B 1 34 ? 7.199 6.738 6.68 1 97.44 34 LEU B N 1
ATOM 1351 C CA . LEU B 1 34 ? 6.848 5.719 5.695 1 97.44 34 LEU B CA 1
ATOM 1352 C C . LEU B 1 34 ? 8.055 4.859 5.348 1 97.44 34 LEU B C 1
ATOM 1354 O O . LEU B 1 34 ? 7.969 3.629 5.336 1 97.44 34 LEU B O 1
ATOM 1358 N N . TYR B 1 35 ? 9.18 5.539 5 1 97.31 35 TYR B N 1
ATOM 1359 C CA . TYR B 1 35 ? 10.422 4.84 4.691 1 97.31 35 TYR B CA 1
ATOM 1360 C C . TYR B 1 35 ? 10.828 3.928 5.844 1 97.31 35 TYR B C 1
ATOM 1362 O O . TYR B 1 35 ? 11.195 2.771 5.625 1 97.31 35 TYR B O 1
ATOM 1370 N N . HIS B 1 36 ? 10.781 4.434 7.047 1 96.69 36 HIS B N 1
ATOM 1371 C CA . HIS B 1 36 ? 11.203 3.699 8.234 1 96.69 36 HIS B CA 1
ATOM 1372 C C . HIS B 1 36 ? 10.367 2.441 8.43 1 96.69 36 HIS B C 1
ATOM 1374 O O . HIS B 1 36 ? 10.906 1.358 8.664 1 96.69 36 HIS B O 1
ATOM 1380 N N . TYR B 1 37 ? 9.109 2.521 8.305 1 94.81 37 TYR B N 1
ATOM 1381 C CA . TYR B 1 37 ? 8.242 1.359 8.445 1 94.81 37 TYR B CA 1
ATOM 1382 C C . TYR B 1 37 ? 8.508 0.342 7.344 1 94.81 37 TYR B C 1
ATOM 1384 O O . TYR B 1 37 ? 8.633 -0.855 7.613 1 94.81 37 TYR B O 1
ATOM 1392 N N . GLY B 1 38 ? 8.625 0.867 6.117 1 92.75 38 GLY B N 1
ATOM 1393 C CA . GLY B 1 38 ? 8.859 -0.021 4.988 1 92.75 38 GLY B CA 1
ATOM 1394 C C . GLY B 1 38 ? 10.211 -0.712 5.047 1 92.75 38 GLY B C 1
ATOM 1395 O O . GLY B 1 38 ? 10.328 -1.888 4.695 1 92.75 38 GLY B O 1
ATOM 1396 N N . HIS B 1 39 ? 11.18 -0.007 5.453 1 92.75 39 HIS B N 1
ATOM 1397 C CA . HIS B 1 39 ? 12.547 -0.516 5.523 1 92.75 39 HIS B CA 1
ATOM 1398 C C . HIS B 1 39 ? 12.656 -1.659 6.527 1 92.75 39 HIS B C 1
ATOM 1400 O O . HIS B 1 39 ? 13.477 -2.564 6.352 1 92.75 39 HIS B O 1
ATOM 1406 N N . ARG B 1 40 ? 11.836 -1.738 7.469 1 91.31 40 ARG B N 1
ATOM 1407 C CA . ARG B 1 40 ? 11.852 -2.768 8.5 1 91.31 40 ARG B CA 1
ATOM 1408 C C . ARG B 1 40 ? 11.188 -4.047 8.008 1 91.31 40 ARG B C 1
ATOM 1410 O O . ARG B 1 40 ? 11.43 -5.129 8.555 1 91.31 40 ARG B O 1
ATOM 1417 N N . ILE B 1 41 ? 10.414 -3.928 7.023 1 88.62 41 ILE B N 1
ATOM 1418 C CA . ILE B 1 41 ? 9.578 -5.055 6.625 1 88.62 41 ILE B CA 1
ATOM 1419 C C . ILE B 1 41 ? 10.023 -5.574 5.262 1 88.62 41 ILE B C 1
ATOM 1421 O O . ILE B 1 41 ? 10.234 -6.777 5.086 1 88.62 41 ILE B O 1
ATOM 1425 N N . ALA B 1 42 ? 10.289 -4.707 4.332 1 87.31 42 ALA B N 1
ATOM 1426 C CA . ALA B 1 42 ? 10.43 -5.047 2.918 1 87.31 42 ALA B CA 1
ATOM 1427 C C . ALA B 1 42 ? 11.641 -5.938 2.686 1 87.31 42 ALA B C 1
ATOM 1429 O O . ALA B 1 42 ? 11.547 -6.969 2.016 1 87.31 42 ALA B O 1
ATOM 1430 N N . PRO B 1 43 ? 12.859 -5.629 3.189 1 86.88 43 PRO B N 1
ATOM 1431 C CA . PRO B 1 43 ? 14.008 -6.508 2.965 1 86.88 43 PRO B CA 1
ATOM 1432 C C . PRO B 1 43 ? 13.797 -7.91 3.531 1 86.88 43 PRO B C 1
ATOM 1434 O O . PRO B 1 43 ? 14.156 -8.898 2.889 1 86.88 43 PRO B O 1
ATOM 1437 N N . GLY B 1 44 ? 13.211 -7.977 4.684 1 89.5 44 GLY B N 1
ATOM 1438 C CA . GLY B 1 44 ? 12.922 -9.273 5.27 1 89.5 44 GLY B CA 1
ATOM 1439 C C . GLY B 1 44 ? 11.984 -10.117 4.422 1 89.5 44 GLY B C 1
ATOM 1440 O O . GLY B 1 44 ? 12.195 -11.32 4.262 1 89.5 44 GLY B O 1
ATOM 1441 N N . MET B 1 45 ? 11.031 -9.523 3.889 1 87.56 45 MET B N 1
ATOM 1442 C CA . MET B 1 45 ? 10.094 -10.227 3.025 1 87.56 45 MET B CA 1
ATOM 1443 C C . MET B 1 45 ? 10.773 -10.703 1.748 1 87.56 45 MET B C 1
ATOM 1445 O O . MET B 1 45 ? 10.484 -11.797 1.252 1 87.56 45 MET B O 1
ATOM 1449 N N . SER B 1 46 ? 11.547 -9.828 1.204 1 90.25 46 SER B N 1
ATOM 1450 C CA . SER B 1 46 ? 12.258 -10.211 -0.011 1 90.25 46 SER B CA 1
ATOM 1451 C C . SER B 1 46 ? 13.164 -11.414 0.231 1 90.25 46 SER B C 1
ATOM 1453 O O . SER B 1 46 ? 13.227 -12.328 -0.598 1 90.25 46 SER B O 1
ATOM 1455 N N . ILE B 1 47 ? 13.852 -11.43 1.339 1 92.88 47 ILE B N 1
ATOM 1456 C CA . ILE B 1 47 ? 14.742 -12.531 1.683 1 92.88 47 ILE B CA 1
ATOM 1457 C C . ILE B 1 47 ? 13.93 -13.797 1.925 1 92.88 47 ILE B C 1
ATOM 1459 O O . ILE B 1 47 ? 14.289 -14.875 1.452 1 92.88 47 ILE B O 1
ATOM 1463 N N . ALA B 1 48 ? 12.898 -13.648 2.631 1 92.88 48 ALA B N 1
ATOM 1464 C CA . ALA B 1 48 ? 12.031 -14.797 2.895 1 92.88 48 ALA B CA 1
ATOM 1465 C C . ALA B 1 48 ? 11.523 -15.406 1.593 1 92.88 48 ALA B C 1
ATOM 1467 O O . ALA B 1 48 ? 11.578 -16.625 1.405 1 92.88 48 ALA B O 1
ATOM 1468 N N . THR B 1 49 ? 11.016 -14.57 0.725 1 90.25 49 THR B N 1
ATOM 1469 C CA . THR B 1 49 ? 10.508 -15.047 -0.556 1 90.25 49 THR B CA 1
ATOM 1470 C C . THR B 1 49 ? 11.617 -15.688 -1.377 1 90.25 49 THR B C 1
ATOM 1472 O O . THR B 1 49 ? 11.43 -16.75 -1.963 1 90.25 49 THR B O 1
ATOM 1475 N N . SER B 1 50 ? 12.672 -15.031 -1.418 1 94.5 50 SER B N 1
ATOM 1476 C CA . SER B 1 50 ? 13.805 -15.578 -2.16 1 94.5 50 SER B CA 1
ATOM 1477 C C . SER B 1 50 ? 14.234 -16.922 -1.594 1 94.5 50 SER B C 1
ATOM 1479 O O . SER B 1 50 ? 14.625 -17.828 -2.342 1 94.5 50 SER B O 1
ATOM 1481 N N . SER B 1 51 ? 14.18 -17.141 -0.308 1 96.06 51 SER B N 1
ATOM 1482 C CA . SER B 1 51 ? 14.555 -18.406 0.324 1 96.06 51 SER B CA 1
ATOM 1483 C C . SER B 1 51 ? 13.617 -19.531 -0.108 1 96.06 51 SER B C 1
ATOM 1485 O O . SER B 1 51 ? 14.047 -20.672 -0.262 1 96.06 51 SER B O 1
ATOM 1487 N N . LEU B 1 52 ? 12.383 -19.203 -0.291 1 94.56 52 LEU B N 1
ATOM 1488 C CA . LEU B 1 52 ? 11.453 -20.203 -0.81 1 94.56 52 LEU B CA 1
ATOM 1489 C C . LEU B 1 52 ? 11.836 -20.625 -2.221 1 94.56 52 LEU B C 1
ATOM 1491 O O . LEU B 1 52 ? 11.742 -21.812 -2.564 1 94.56 52 LEU B O 1
ATOM 1495 N N . TYR B 1 53 ? 12.258 -19.656 -3.012 1 95.75 53 TYR B N 1
ATOM 1496 C CA . TYR B 1 53 ? 12.719 -19.984 -4.355 1 95.75 53 TYR B CA 1
ATOM 1497 C C . TYR B 1 53 ? 13.977 -20.844 -4.305 1 95.75 53 TYR B C 1
ATOM 1499 O O . TYR B 1 53 ? 14.133 -21.781 -5.102 1 95.75 53 TYR B O 1
ATOM 1507 N N . ILE B 1 54 ? 14.805 -20.578 -3.398 1 96.69 54 ILE B N 1
ATOM 1508 C CA . ILE B 1 54 ? 16.031 -21.344 -3.248 1 96.69 54 ILE B CA 1
ATOM 1509 C C . ILE B 1 54 ? 15.688 -22.781 -2.826 1 96.69 54 ILE B C 1
ATOM 1511 O O . ILE B 1 54 ? 16.266 -23.734 -3.338 1 96.69 54 ILE B O 1
ATOM 1515 N N . ALA B 1 55 ? 14.781 -22.953 -1.929 1 97.12 55 ALA B N 1
ATOM 1516 C CA . ALA B 1 55 ? 14.32 -24.281 -1.542 1 97.12 55 ALA B CA 1
ATOM 1517 C C . ALA B 1 55 ? 13.773 -25.047 -2.746 1 97.12 55 ALA B C 1
ATOM 1519 O O . ALA B 1 55 ? 14.062 -26.234 -2.922 1 97.12 55 ALA B O 1
ATOM 1520 N N . ALA B 1 56 ? 13.078 -24.328 -3.576 1 96.81 56 ALA B N 1
ATOM 1521 C CA . ALA B 1 56 ? 12.523 -24.938 -4.785 1 96.81 56 ALA B CA 1
ATOM 1522 C C . ALA B 1 56 ? 13.633 -25.391 -5.73 1 96.81 56 ALA B C 1
ATOM 1524 O O . ALA B 1 56 ? 13.547 -26.453 -6.344 1 96.81 56 ALA B O 1
ATOM 1525 N N . ILE B 1 57 ? 14.586 -24.578 -5.812 1 97.12 57 ILE B N 1
ATOM 1526 C CA . ILE B 1 57 ? 15.734 -24.906 -6.648 1 97.12 57 ILE B CA 1
ATOM 1527 C C . ILE B 1 57 ? 16.375 -26.203 -6.16 1 97.12 57 ILE B C 1
ATOM 1529 O O . ILE B 1 57 ? 16.641 -27.109 -6.953 1 97.12 57 ILE B O 1
ATOM 1533 N N . LEU B 1 58 ? 16.516 -26.359 -4.883 1 97.56 58 LEU B N 1
ATOM 1534 C CA . LEU B 1 58 ? 17.188 -27.516 -4.297 1 97.56 58 LEU B CA 1
ATOM 1535 C C . LEU B 1 58 ? 16.359 -28.781 -4.496 1 97.56 58 LEU B C 1
ATOM 1537 O O . LEU B 1 58 ? 16.906 -29.828 -4.832 1 97.56 58 LEU B O 1
ATOM 1541 N N . ILE B 1 59 ? 15.125 -28.672 -4.316 1 97.5 59 ILE B N 1
ATOM 1542 C CA . ILE B 1 59 ? 14.219 -29.797 -4.496 1 97.5 59 ILE B CA 1
ATOM 1543 C C . ILE B 1 59 ? 14.227 -30.234 -5.957 1 97.5 59 ILE B C 1
ATOM 1545 O O . ILE B 1 59 ? 14.359 -31.422 -6.254 1 97.5 59 ILE B O 1
ATOM 1549 N N . ARG B 1 60 ? 14.164 -29.297 -6.844 1 97.06 60 ARG B N 1
ATOM 1550 C CA . ARG B 1 60 ? 14.109 -29.609 -8.273 1 97.06 60 ARG B CA 1
ATOM 1551 C C . ARG B 1 60 ? 15.43 -30.219 -8.742 1 97.06 60 ARG B C 1
ATOM 1553 O O . ARG B 1 60 ? 15.43 -31.125 -9.578 1 97.06 60 ARG B O 1
ATOM 1560 N N . ARG B 1 61 ? 16.469 -29.703 -8.297 1 96.94 61 ARG B N 1
ATOM 1561 C CA . ARG B 1 61 ? 17.781 -30.266 -8.641 1 96.94 61 ARG B CA 1
ATOM 1562 C C . ARG B 1 61 ? 17.875 -31.719 -8.227 1 96.94 61 ARG B C 1
ATOM 1564 O O . ARG B 1 61 ? 18.391 -32.562 -8.977 1 96.94 61 ARG B O 1
ATOM 1571 N N . GLN B 1 62 ? 17.375 -32 -7.059 1 97.31 62 GLN B N 1
ATOM 1572 C CA . GLN B 1 62 ? 17.375 -33.375 -6.574 1 97.31 62 GLN B CA 1
ATOM 1573 C C . GLN B 1 62 ? 16.531 -34.281 -7.477 1 97.31 62 GLN B C 1
ATOM 1575 O O . GLN B 1 62 ? 16.859 -35.438 -7.66 1 97.31 62 GLN B O 1
ATOM 1580 N N . GLU B 1 63 ? 15.57 -33.75 -8.031 1 97.38 63 GLU B N 1
ATOM 1581 C CA . GLU B 1 63 ? 14.672 -34.469 -8.906 1 97.38 63 GLU B CA 1
ATOM 1582 C C . GLU B 1 63 ? 15.148 -34.438 -10.359 1 97.38 63 GLU B C 1
ATOM 1584 O O . GLU B 1 63 ? 14.484 -34.969 -11.25 1 97.38 63 GLU B O 1
ATOM 1589 N N . ARG B 1 64 ? 16.219 -33.75 -10.617 1 97 64 ARG B N 1
ATOM 1590 C CA . ARG B 1 64 ? 16.781 -33.594 -11.953 1 97 64 ARG B CA 1
ATOM 1591 C C . ARG B 1 64 ? 15.812 -32.875 -12.883 1 97 64 ARG B C 1
ATOM 1593 O O . ARG B 1 64 ? 15.688 -33.25 -14.055 1 97 64 ARG B O 1
ATOM 1600 N N . ARG B 1 65 ? 15.117 -31.984 -12.336 1 97 65 ARG B N 1
ATOM 1601 C CA . ARG B 1 65 ? 14.195 -31.141 -13.094 1 97 65 ARG B CA 1
ATOM 1602 C C . ARG B 1 65 ? 14.766 -29.75 -13.281 1 97 65 ARG B C 1
ATOM 1604 O O . ARG B 1 65 ? 15.656 -29.328 -12.539 1 97 65 ARG B O 1
ATOM 1611 N N . SER B 1 66 ? 14.227 -29.094 -14.219 1 96.69 66 SER B N 1
ATOM 1612 C CA . SER B 1 66 ? 14.68 -27.734 -14.5 1 96.69 66 SER B CA 1
ATOM 1613 C C . SER B 1 66 ? 14.391 -26.797 -13.336 1 96.69 66 SER B C 1
ATOM 1615 O O . SER B 1 66 ? 13.312 -26.844 -12.742 1 96.69 66 SER B O 1
ATOM 1617 N N . TRP B 1 67 ? 15.383 -26.031 -12.961 1 96.81 67 TRP B N 1
ATOM 1618 C CA . TRP B 1 67 ? 15.273 -25.172 -11.789 1 96.81 67 TRP B CA 1
ATOM 1619 C C . TRP B 1 67 ? 15.562 -23.719 -12.148 1 96.81 67 TRP B C 1
ATOM 1621 O O . TRP B 1 67 ? 15.477 -22.828 -11.305 1 96.81 67 TRP B O 1
ATOM 1631 N N . SER B 1 68 ? 15.875 -23.359 -13.336 1 96.5 68 SER B N 1
ATOM 1632 C CA . SER B 1 68 ? 16.359 -22.062 -13.781 1 96.5 68 SER B CA 1
ATOM 1633 C C . SER B 1 68 ? 15.312 -20.969 -13.539 1 96.5 68 SER B C 1
ATOM 1635 O O . SER B 1 68 ? 15.656 -19.828 -13.219 1 96.5 68 SER B O 1
ATOM 1637 N N . ARG B 1 69 ? 14.117 -21.25 -13.727 1 96.06 69 ARG B N 1
ATOM 1638 C CA . ARG B 1 69 ? 13.07 -20.25 -13.531 1 96.06 69 ARG B CA 1
ATOM 1639 C C . ARG B 1 69 ? 13.031 -19.766 -12.086 1 96.06 69 ARG B C 1
ATOM 1641 O O . ARG B 1 69 ? 12.789 -18.594 -11.828 1 96.06 69 ARG B O 1
ATOM 1648 N N . TYR B 1 70 ? 13.305 -20.625 -11.203 1 96.94 70 TYR B N 1
ATOM 1649 C CA . TYR B 1 70 ? 13.281 -20.25 -9.789 1 96.94 70 TYR B CA 1
ATOM 1650 C C . TYR B 1 70 ? 14.508 -19.438 -9.422 1 96.94 70 TYR B C 1
ATOM 1652 O O . TYR B 1 70 ? 14.438 -18.547 -8.57 1 96.94 70 TYR B O 1
ATOM 1660 N N . ALA B 1 71 ? 15.562 -19.75 -10.055 1 97.31 71 ALA B N 1
ATOM 1661 C CA . ALA B 1 71 ? 16.766 -18.953 -9.852 1 97.31 71 ALA B CA 1
ATOM 1662 C C . ALA B 1 71 ? 16.562 -17.531 -10.352 1 97.31 71 ALA B C 1
ATOM 1664 O O . ALA B 1 71 ? 16.953 -16.562 -9.688 1 97.31 71 ALA B O 1
ATOM 1665 N N . PHE B 1 72 ? 15.992 -17.484 -11.445 1 97.06 72 PHE B N 1
ATOM 1666 C CA . PHE B 1 72 ? 15.703 -16.172 -12.016 1 97.06 72 PHE B CA 1
ATOM 1667 C C . PHE B 1 72 ? 14.734 -15.391 -11.133 1 97.06 72 PHE B C 1
ATOM 1669 O O . PHE B 1 72 ? 14.938 -14.203 -10.891 1 97.06 72 PHE B O 1
ATOM 1676 N N . ALA B 1 73 ? 13.773 -15.992 -10.602 1 96.62 73 ALA B N 1
ATOM 1677 C CA . ALA B 1 73 ? 12.789 -15.375 -9.719 1 96.62 73 ALA B CA 1
ATOM 1678 C C . ALA B 1 73 ? 13.445 -14.867 -8.438 1 96.62 73 ALA B C 1
ATOM 1680 O O . ALA B 1 73 ? 13.164 -13.75 -7.996 1 96.62 73 ALA B O 1
ATOM 1681 N N . ALA B 1 74 ? 14.242 -15.633 -7.895 1 96.81 74 ALA B N 1
ATOM 1682 C CA . ALA B 1 74 ? 14.938 -15.25 -6.668 1 96.81 74 ALA B CA 1
ATOM 1683 C C . ALA B 1 74 ? 15.82 -14.023 -6.902 1 96.81 74 ALA B C 1
ATOM 1685 O O . ALA B 1 74 ? 15.805 -13.086 -6.102 1 96.81 74 ALA B O 1
ATOM 1686 N N . LEU B 1 75 ? 16.516 -14.086 -7.996 1 96.75 75 LEU B N 1
ATOM 1687 C CA . LEU B 1 75 ? 17.422 -12.984 -8.312 1 96.75 75 LEU B CA 1
ATOM 1688 C C . LEU B 1 75 ? 16.641 -11.688 -8.523 1 96.75 75 LEU B C 1
ATOM 1690 O O . LEU B 1 75 ? 17.031 -10.641 -8 1 96.75 75 LEU B O 1
ATOM 1694 N N . LEU B 1 76 ? 15.586 -11.781 -9.281 1 96 76 LEU B N 1
ATOM 1695 C CA . LEU B 1 76 ? 14.758 -10.602 -9.516 1 96 76 LEU B CA 1
ATOM 1696 C C . LEU B 1 76 ? 14.195 -10.062 -8.203 1 96 76 LEU B C 1
ATOM 1698 O O . LEU B 1 76 ? 14.203 -8.852 -7.973 1 96 76 LEU B O 1
ATOM 1702 N N . THR B 1 77 ? 13.805 -10.906 -7.352 1 93.94 77 THR B N 1
ATOM 1703 C CA . THR B 1 77 ? 13.219 -10.516 -6.074 1 93.94 77 THR B CA 1
ATOM 1704 C C . THR B 1 77 ? 14.25 -9.812 -5.195 1 93.94 77 THR B C 1
ATOM 1706 O O . THR B 1 77 ? 13.945 -8.805 -4.559 1 93.94 77 THR B O 1
ATOM 1709 N N . LEU B 1 78 ? 15.445 -10.273 -5.25 1 95.62 78 LEU B N 1
ATOM 1710 C CA . LEU B 1 78 ? 16.484 -9.734 -4.383 1 95.62 78 LEU B CA 1
ATOM 1711 C C . LEU B 1 78 ? 17.062 -8.445 -4.953 1 95.62 78 LEU B C 1
ATOM 1713 O O . LEU B 1 78 ? 17.734 -7.695 -4.242 1 95.62 78 LEU B O 1
ATOM 1717 N N . THR B 1 79 ? 16.859 -8.203 -6.191 1 95.44 79 THR B N 1
ATOM 1718 C CA . THR B 1 79 ? 17.453 -7.059 -6.867 1 95.44 79 THR B CA 1
ATOM 1719 C C . THR B 1 79 ? 16.953 -5.754 -6.254 1 95.44 79 THR B C 1
ATOM 1721 O O . THR B 1 79 ? 17.609 -4.719 -6.363 1 95.44 79 THR B O 1
ATOM 1724 N N . MET B 1 80 ? 15.891 -5.812 -5.57 1 93.06 80 MET B N 1
ATOM 1725 C CA . MET B 1 80 ? 15.359 -4.594 -4.965 1 93.06 80 MET B CA 1
ATOM 1726 C C . MET B 1 80 ? 16.328 -4.035 -3.932 1 93.06 80 MET B C 1
ATOM 1728 O O . MET B 1 80 ? 16.391 -2.822 -3.723 1 93.06 80 MET B O 1
ATOM 1732 N N . ILE B 1 81 ? 17.062 -4.859 -3.303 1 94.81 81 ILE B N 1
ATOM 1733 C CA . ILE B 1 81 ? 17.953 -4.449 -2.219 1 94.81 81 ILE B CA 1
ATOM 1734 C C . ILE B 1 81 ? 19.109 -3.625 -2.779 1 94.81 81 ILE B C 1
ATOM 1736 O O . ILE B 1 81 ? 19.297 -2.465 -2.402 1 94.81 81 ILE B O 1
ATOM 1740 N N . PRO B 1 82 ? 19.781 -4.164 -3.76 1 96.44 82 PRO B N 1
ATOM 1741 C CA . PRO B 1 82 ? 20.859 -3.328 -4.312 1 96.44 82 PRO B CA 1
ATOM 1742 C C . PRO B 1 82 ? 20.328 -2.119 -5.074 1 96.44 82 PRO B C 1
ATOM 1744 O O . PRO B 1 82 ? 20.984 -1.073 -5.113 1 96.44 82 PRO B O 1
ATOM 1747 N N . PHE B 1 83 ? 19.188 -2.234 -5.703 1 97.06 83 PHE B N 1
ATOM 1748 C CA . PHE B 1 83 ? 18.578 -1.082 -6.344 1 97.06 83 PHE B CA 1
ATOM 1749 C C . PHE B 1 83 ? 18.391 0.06 -5.352 1 97.06 83 PHE B C 1
ATOM 1751 O O . PHE B 1 83 ? 18.719 1.211 -5.656 1 97.06 83 PHE B O 1
ATOM 1758 N N . THR B 1 84 ? 17.938 -0.237 -4.18 1 96.19 84 THR B N 1
ATOM 1759 C CA . THR B 1 84 ? 17.703 0.762 -3.141 1 96.19 84 THR B CA 1
ATOM 1760 C C . THR B 1 84 ? 19.031 1.371 -2.684 1 96.19 84 THR B C 1
ATOM 1762 O O . THR B 1 84 ? 19.141 2.59 -2.527 1 96.19 84 THR B O 1
ATOM 1765 N N . LEU B 1 85 ? 20.047 0.562 -2.506 1 96.88 85 LEU B N 1
ATOM 1766 C CA . LEU B 1 85 ? 21.312 0.982 -1.93 1 96.88 85 LEU B CA 1
ATOM 1767 C C . LEU B 1 85 ? 22.141 1.773 -2.943 1 96.88 85 LEU B C 1
ATOM 1769 O O . LEU B 1 85 ? 23.094 2.461 -2.574 1 96.88 85 LEU B O 1
ATOM 1773 N N . THR B 1 86 ? 21.781 1.68 -4.234 1 97.62 86 THR B N 1
ATOM 1774 C CA . THR B 1 86 ? 22.578 2.342 -5.258 1 97.62 86 THR B CA 1
ATOM 1775 C C . THR B 1 86 ? 21.766 3.406 -5.984 1 97.62 86 THR B C 1
ATOM 1777 O O . THR B 1 86 ? 21.891 4.598 -5.695 1 97.62 86 THR B O 1
ATOM 1780 N N . VAL B 1 87 ? 20.734 3.018 -6.645 1 98 87 VAL B N 1
ATOM 1781 C CA . VAL B 1 87 ? 19.969 3.912 -7.516 1 98 87 VAL B CA 1
ATOM 1782 C C . VAL B 1 87 ? 19.219 4.926 -6.668 1 98 87 VAL B C 1
ATOM 1784 O O . VAL B 1 87 ? 19.141 6.105 -7.02 1 98 87 VAL B O 1
ATOM 1787 N N . MET B 1 88 ? 18.719 4.527 -5.477 1 98.06 88 MET B N 1
ATOM 1788 C CA . MET B 1 88 ? 17.875 5.406 -4.664 1 98.06 88 MET B CA 1
ATOM 1789 C C . MET B 1 88 ? 18.703 6.113 -3.602 1 98.06 88 MET B C 1
ATOM 1791 O O . MET B 1 88 ? 18.203 6.965 -2.871 1 98.06 88 MET B O 1
ATOM 1795 N N . ALA B 1 89 ? 19.953 5.887 -3.506 1 98 89 ALA B N 1
ATOM 1796 C CA . ALA B 1 89 ? 20.781 6.34 -2.4 1 98 89 ALA B CA 1
ATOM 1797 C C . ALA B 1 89 ? 20.797 7.863 -2.312 1 98 89 ALA B C 1
ATOM 1799 O O . ALA B 1 89 ? 20.641 8.43 -1.229 1 98 89 ALA B O 1
ATOM 1800 N N . SER B 1 90 ? 20.953 8.531 -3.42 1 98.38 90 SER B N 1
ATOM 1801 C CA . SER B 1 90 ? 21.062 9.984 -3.402 1 98.38 90 SER B CA 1
ATOM 1802 C C . SER B 1 90 ? 19.766 10.633 -2.936 1 98.38 90 SER B C 1
ATOM 1804 O O . SER B 1 90 ? 19.781 11.516 -2.08 1 98.38 90 SER B O 1
ATOM 1806 N N . THR B 1 91 ? 18.672 10.172 -3.486 1 98.56 91 THR B N 1
ATOM 1807 C CA . THR B 1 91 ? 17.375 10.711 -3.1 1 98.56 91 THR B CA 1
ATOM 1808 C C . THR B 1 91 ? 17.062 10.398 -1.637 1 98.56 91 THR B C 1
ATOM 1810 O O . THR B 1 91 ? 16.656 11.281 -0.879 1 98.56 91 THR B O 1
ATOM 1813 N N . ASN B 1 92 ? 17.281 9.211 -1.236 1 98.38 92 ASN B N 1
ATOM 1814 C CA . ASN B 1 92 ? 17.078 8.82 0.155 1 98.38 92 ASN B CA 1
ATOM 1815 C C . ASN B 1 92 ? 17.922 9.664 1.104 1 98.38 92 ASN B C 1
ATOM 1817 O O . ASN B 1 92 ? 17.422 10.188 2.098 1 98.38 92 ASN B O 1
ATOM 1821 N N . ASN B 1 93 ? 19.172 9.812 0.837 1 98.38 93 ASN B N 1
ATOM 1822 C CA . ASN B 1 93 ? 20.078 10.539 1.708 1 98.38 93 ASN B CA 1
ATOM 1823 C C . ASN B 1 93 ? 19.688 12.016 1.825 1 98.38 93 ASN B C 1
ATOM 1825 O O . ASN B 1 93 ? 19.797 12.602 2.902 1 98.38 93 ASN B O 1
ATOM 1829 N N . THR B 1 94 ? 19.312 12.57 0.735 1 98.31 94 THR B N 1
ATOM 1830 C CA . THR B 1 94 ? 18.875 13.961 0.774 1 98.31 94 THR B CA 1
ATOM 1831 C C . THR B 1 94 ? 17.641 14.109 1.671 1 98.31 94 THR B C 1
ATOM 1833 O O . THR B 1 94 ? 17.578 15.023 2.492 1 98.31 94 THR B O 1
ATOM 1836 N N . LEU B 1 95 ? 16.719 13.234 1.528 1 98.25 95 LEU B N 1
ATOM 1837 C CA . LEU B 1 95 ? 15.5 13.266 2.338 1 98.25 95 LEU B CA 1
ATOM 1838 C C . LEU B 1 95 ? 15.828 13.039 3.811 1 98.25 95 LEU B C 1
ATOM 1840 O O . LEU B 1 95 ? 15.258 13.695 4.688 1 98.25 95 LEU B O 1
ATOM 1844 N N . PHE B 1 96 ? 16.734 12.172 4.117 1 97.75 96 PHE B N 1
ATOM 1845 C CA . PHE B 1 96 ? 17.188 11.93 5.484 1 97.75 96 PHE B CA 1
ATOM 1846 C C . PHE B 1 96 ? 17.828 13.172 6.078 1 97.75 96 PHE B C 1
ATOM 1848 O O . PHE B 1 96 ? 17.609 13.508 7.242 1 97.75 96 PHE B O 1
ATOM 1855 N N . GLN B 1 97 ? 18.609 13.773 5.293 1 96.44 97 GLN B N 1
ATOM 1856 C CA . GLN B 1 97 ? 19.266 14.984 5.758 1 96.44 97 GLN B CA 1
ATOM 1857 C C . GLN B 1 97 ? 18.266 16.078 6.082 1 96.44 97 GLN B C 1
ATOM 1859 O O . GLN B 1 97 ? 18.375 16.75 7.105 1 96.44 97 GLN B O 1
ATOM 1864 N N . LEU B 1 98 ? 17.312 16.25 5.188 1 95.5 98 LEU B N 1
ATOM 1865 C CA . LEU B 1 98 ? 16.281 17.234 5.422 1 95.5 98 LEU B CA 1
ATOM 1866 C C . LEU B 1 98 ? 15.492 16.922 6.695 1 95.5 98 LEU B C 1
ATOM 1868 O O . LEU B 1 98 ? 15.164 17.828 7.465 1 95.5 98 LEU B O 1
ATOM 1872 N N . HIS B 1 99 ? 15.227 15.695 6.852 1 95.62 99 HIS B N 1
ATOM 1873 C CA . HIS B 1 99 ? 14.523 15.281 8.062 1 95.62 99 HIS B CA 1
ATOM 1874 C C . HIS B 1 99 ? 15.328 15.609 9.312 1 95.62 99 HIS B C 1
ATOM 1876 O O . HIS B 1 99 ? 14.781 16.141 10.289 1 95.62 99 HIS B O 1
ATOM 1882 N N . THR B 1 100 ? 16.625 15.328 9.32 1 94.12 1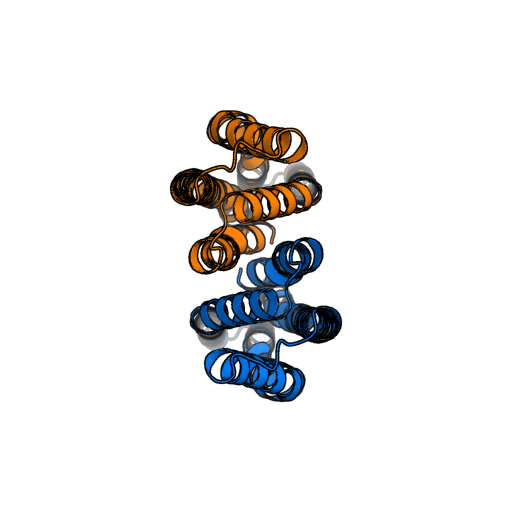00 THR B N 1
ATOM 1883 C CA . THR B 1 100 ? 17.516 15.578 10.453 1 94.12 100 THR B CA 1
ATOM 1884 C C . THR B 1 100 ? 17.625 17.078 10.734 1 94.12 100 THR B C 1
ATOM 1886 O O . THR B 1 100 ? 17.625 17.5 11.891 1 94.12 100 THR B O 1
ATOM 1889 N N . GLN B 1 101 ? 17.641 17.828 9.703 1 92.12 101 GLN B N 1
ATOM 1890 C CA . GLN B 1 101 ? 17.781 19.281 9.828 1 92.12 101 GLN B CA 1
ATOM 1891 C C . GLN B 1 101 ? 16.547 19.906 10.461 1 92.12 101 GLN B C 1
ATOM 1893 O O . GLN B 1 101 ? 16.641 20.859 11.234 1 92.12 101 GLN B O 1
ATOM 1898 N N . GLN B 1 102 ? 15.391 19.453 10.078 1 89.06 102 GLN B N 1
ATOM 1899 C CA . GLN B 1 102 ? 14.172 20.047 10.625 1 89.06 102 GLN B CA 1
ATOM 1900 C C . GLN B 1 102 ? 14.023 19.719 12.109 1 89.06 102 GLN B C 1
ATOM 1902 O O . GLN B 1 102 ? 13.336 20.453 12.836 1 89.06 102 GLN B O 1
ATOM 1907 N N . ALA B 1 103 ? 14.594 18.688 12.547 1 82.5 103 ALA B N 1
ATOM 1908 C CA . ALA B 1 103 ? 14.539 18.328 13.961 1 82.5 103 ALA B CA 1
ATOM 1909 C C . ALA B 1 103 ? 15.43 19.234 14.797 1 82.5 103 ALA B C 1
ATOM 1911 O O . ALA B 1 103 ? 15.211 19.406 16 1 82.5 103 ALA B O 1
ATOM 1912 N N . HIS B 1 104 ? 16.422 19.812 14.242 1 77 104 HIS B N 1
ATOM 1913 C CA . HIS B 1 104 ? 17.406 20.594 14.977 1 77 104 HIS B CA 1
ATOM 1914 C C . HIS B 1 104 ? 17.172 22.094 14.781 1 77 104 HIS B C 1
ATOM 1916 O O . HIS B 1 104 ? 17.5 22.891 15.656 1 77 104 HIS B O 1
ATOM 1922 N N . ILE B 1 105 ? 16.875 22.469 13.461 1 62.28 105 ILE B N 1
ATOM 1923 C CA . ILE B 1 105 ? 16.859 23.906 13.203 1 62.28 105 ILE B CA 1
ATOM 1924 C C . ILE B 1 105 ? 15.422 24.391 13.047 1 62.28 105 ILE B C 1
ATOM 1926 O O . ILE B 1 105 ? 14.688 23.891 12.188 1 62.28 105 ILE B O 1
ATOM 1930 N N . SER B 1 106 ? 14.844 24.922 14.055 1 56.38 106 SER B N 1
ATOM 1931 C CA . SER B 1 106 ? 13.531 25.547 13.977 1 56.38 106 SER B CA 1
ATOM 1932 C C . SER B 1 106 ? 13.367 26.312 12.672 1 56.38 106 SER B C 1
ATOM 1934 O O . SER B 1 106 ? 12.25 26.453 12.156 1 56.38 106 SER B O 1
ATOM 1936 N N . ALA B 1 107 ? 14.375 27.203 12.211 1 55.06 107 ALA B N 1
ATOM 1937 C CA . ALA B 1 107 ? 14.227 28.266 11.219 1 55.06 107 ALA B CA 1
ATOM 1938 C C . ALA B 1 107 ? 14.102 27.688 9.812 1 55.06 107 ALA B C 1
ATOM 1940 O O . ALA B 1 107 ? 13.422 28.25 8.961 1 55.06 107 ALA B O 1
ATOM 1941 N N . ALA B 1 108 ? 14.969 26.688 9.406 1 58.97 108 ALA B N 1
ATOM 1942 C CA . ALA B 1 108 ? 15.055 26.344 7.992 1 58.97 108 ALA B CA 1
ATOM 1943 C C . ALA B 1 108 ? 13.953 25.359 7.602 1 58.97 108 ALA B C 1
ATOM 1945 O O . ALA B 1 108 ? 14.031 24.172 7.926 1 58.97 108 ALA B O 1
ATOM 1946 N N . SER B 1 109 ? 12.781 25.859 7.316 1 81.12 109 SER B N 1
ATOM 1947 C CA . SER B 1 109 ? 11.617 25.094 6.883 1 81.12 109 SER B CA 1
ATOM 1948 C C . SER B 1 109 ? 11.703 24.75 5.398 1 81.12 109 SER B C 1
ATOM 1950 O O . SER B 1 109 ? 11.969 25.625 4.57 1 81.12 109 SER B O 1
ATOM 1952 N N . VAL B 1 110 ? 11.969 23.469 5.098 1 90.62 110 VAL B N 1
ATOM 1953 C CA . VAL B 1 110 ? 11.984 23.047 3.697 1 90.62 110 VAL B CA 1
ATOM 1954 C C . VAL B 1 110 ? 10.727 23.562 2.992 1 90.62 110 VAL B C 1
ATOM 1956 O O . VAL B 1 110 ? 9.625 23.453 3.527 1 90.62 110 VAL B O 1
ATOM 1959 N N . ALA B 1 111 ? 11.039 24.203 1.866 1 94.44 111 ALA B N 1
ATOM 1960 C CA . ALA B 1 111 ? 9.906 24.625 1.047 1 94.44 111 ALA B CA 1
ATOM 1961 C C . ALA B 1 111 ? 9.07 23.438 0.602 1 94.44 111 ALA B C 1
ATOM 1963 O O . ALA B 1 111 ? 9.609 22.375 0.272 1 94.44 111 ALA B O 1
ATOM 1964 N N . LEU B 1 112 ? 7.824 23.641 0.621 1 96.38 112 LEU B N 1
ATOM 1965 C CA . LEU B 1 112 ? 6.906 22.578 0.228 1 96.38 112 LEU B CA 1
ATOM 1966 C C . LEU B 1 112 ? 7.234 22.062 -1.173 1 96.38 112 LEU B C 1
ATOM 1968 O O . LEU B 1 112 ? 7.25 20.859 -1.41 1 96.38 112 LEU B O 1
ATOM 1972 N N . SER B 1 113 ? 7.469 22.953 -2.102 1 97.38 113 SER B N 1
ATOM 1973 C CA . SER B 1 113 ? 7.742 22.578 -3.482 1 97.38 113 SER B CA 1
ATOM 1974 C C . SER B 1 113 ? 8.969 21.672 -3.578 1 97.38 113 SER B C 1
ATOM 1976 O O . SER B 1 113 ? 8.984 20.703 -4.34 1 97.38 113 SER B O 1
ATOM 1978 N N . ASP B 1 114 ? 10.008 21.938 -2.832 1 96.69 114 ASP B N 1
ATOM 1979 C CA . ASP B 1 114 ? 11.227 21.125 -2.828 1 96.69 114 ASP B CA 1
ATOM 1980 C C . ASP B 1 114 ? 10.953 19.734 -2.252 1 96.69 114 ASP B C 1
ATOM 1982 O O . ASP B 1 114 ? 11.414 18.734 -2.797 1 96.69 114 ASP B O 1
ATOM 1986 N N . ALA B 1 115 ? 10.273 19.75 -1.15 1 97.5 115 ALA B N 1
ATOM 1987 C CA . ALA B 1 115 ? 9.898 18.484 -0.542 1 97.5 115 ALA B CA 1
ATOM 1988 C C . ALA B 1 115 ? 9.086 17.625 -1.512 1 97.5 115 ALA B C 1
ATOM 1990 O O . ALA B 1 115 ? 9.336 16.422 -1.654 1 97.5 115 ALA B O 1
ATOM 1991 N N . GLN B 1 116 ? 8.172 18.25 -2.152 1 98.56 116 GLN B N 1
ATOM 1992 C CA . GLN B 1 116 ? 7.312 17.531 -3.096 1 98.56 116 GLN B CA 1
ATOM 1993 C C . GLN B 1 116 ? 8.133 16.953 -4.242 1 98.56 116 GLN B C 1
ATOM 1995 O O . GLN B 1 116 ? 7.895 15.82 -4.668 1 98.56 116 GLN B O 1
ATOM 2000 N N . GLU B 1 117 ? 9 17.656 -4.762 1 98.44 117 GLU B N 1
ATOM 2001 C CA . GLU B 1 117 ? 9.828 17.172 -5.863 1 98.44 117 GLU B CA 1
ATOM 2002 C C . GLU B 1 117 ? 10.641 15.945 -5.449 1 98.44 117 GLU B C 1
ATOM 2004 O O . GLU B 1 117 ? 10.703 14.953 -6.188 1 98.44 117 GLU B O 1
ATOM 2009 N N . LEU B 1 118 ? 11.234 16.016 -4.309 1 98.44 118 LEU B N 1
ATOM 2010 C CA . LEU B 1 118 ? 12.055 14.906 -3.822 1 98.44 118 LEU B CA 1
ATOM 2011 C C . LEU B 1 118 ? 11.203 13.672 -3.545 1 98.44 118 LEU B C 1
ATOM 2013 O O . LEU B 1 118 ? 11.586 12.555 -3.887 1 98.44 118 LEU B O 1
ATOM 2017 N N . VAL B 1 119 ? 10.039 13.883 -2.916 1 98.62 119 VAL B N 1
ATOM 2018 C CA . VAL B 1 119 ? 9.156 12.766 -2.584 1 98.62 119 VAL B CA 1
ATOM 2019 C C . VAL B 1 119 ? 8.586 12.164 -3.865 1 98.62 119 VAL B C 1
ATOM 2021 O O . VAL B 1 119 ? 8.438 10.938 -3.971 1 98.62 119 VAL B O 1
ATOM 2024 N N . LYS B 1 120 ? 8.281 12.961 -4.844 1 98.5 120 LYS B N 1
ATOM 2025 C CA . LYS B 1 120 ? 7.844 12.453 -6.141 1 98.5 120 LYS B CA 1
ATOM 2026 C C . LYS B 1 120 ? 8.93 11.609 -6.797 1 98.5 120 LYS B C 1
ATOM 2028 O O . LYS B 1 120 ? 8.648 10.539 -7.348 1 98.5 120 LYS B O 1
ATOM 2033 N N . ARG B 1 121 ? 10.102 12.109 -6.781 1 98.44 121 ARG B N 1
ATOM 2034 C CA . ARG B 1 121 ? 11.227 11.352 -7.324 1 98.44 121 ARG B CA 1
ATOM 2035 C C . ARG B 1 121 ? 11.375 10.008 -6.613 1 98.44 121 ARG B C 1
ATOM 2037 O O . ARG B 1 121 ? 11.547 8.977 -7.262 1 98.44 121 ARG B O 1
ATOM 2044 N N . TRP B 1 122 ? 11.367 10.086 -5.348 1 98.44 122 TRP B N 1
ATOM 2045 C CA . TRP B 1 122 ? 11.438 8.859 -4.562 1 98.44 122 TRP B CA 1
ATOM 2046 C C . TRP B 1 122 ? 10.336 7.887 -4.969 1 98.44 122 TRP B C 1
ATOM 2048 O O . TRP B 1 122 ? 10.578 6.688 -5.117 1 98.44 122 TRP B O 1
ATOM 2058 N N . SER B 1 123 ? 9.18 8.398 -5.102 1 97.75 123 SER B N 1
ATOM 2059 C CA . SER B 1 123 ? 8.023 7.574 -5.449 1 97.75 123 SER B CA 1
ATOM 2060 C C . SER B 1 123 ? 8.227 6.883 -6.793 1 97.75 123 SER B C 1
ATOM 2062 O O . SER B 1 123 ? 7.863 5.715 -6.957 1 97.75 123 SER B O 1
ATOM 2064 N N . HIS B 1 124 ? 8.766 7.543 -7.762 1 97.25 124 HIS B N 1
ATOM 2065 C CA . HIS B 1 124 ? 9.047 6.953 -9.07 1 97.25 124 HIS B CA 1
ATOM 2066 C C . HIS B 1 124 ? 10.078 5.836 -8.953 1 97.25 124 HIS B C 1
ATOM 2068 O O . HIS B 1 124 ? 9.93 4.785 -9.578 1 97.25 124 HIS B O 1
ATOM 2074 N N . LEU B 1 125 ? 11.07 6.051 -8.242 1 97.44 125 LEU B N 1
ATOM 2075 C CA . LEU B 1 125 ? 12.086 5.027 -8.031 1 97.44 125 LEU B CA 1
ATOM 2076 C C . LEU B 1 125 ? 11.516 3.834 -7.273 1 97.44 125 LEU B C 1
ATOM 2078 O O . LEU B 1 125 ? 11.852 2.688 -7.57 1 97.44 125 LEU B O 1
ATOM 2082 N N . HIS B 1 126 ? 10.711 4.172 -6.305 1 95.75 126 HIS B N 1
ATOM 2083 C CA . HIS B 1 126 ? 10.047 3.115 -5.547 1 95.75 126 HIS B CA 1
ATOM 2084 C C . HIS B 1 126 ? 9.148 2.273 -6.445 1 95.75 126 HIS B C 1
ATOM 2086 O O . HIS B 1 126 ? 9.109 1.047 -6.316 1 95.75 126 HIS B O 1
ATOM 2092 N N . MET B 1 127 ? 8.492 2.914 -7.32 1 93.44 127 MET B N 1
ATOM 2093 C CA . MET B 1 127 ? 7.676 2.188 -8.281 1 93.44 127 MET B CA 1
ATOM 2094 C C . MET B 1 127 ? 8.531 1.262 -9.141 1 93.44 127 MET B C 1
ATOM 2096 O O . MET B 1 127 ? 8.172 0.105 -9.367 1 93.44 127 MET B O 1
ATOM 2100 N N . ALA B 1 128 ? 9.586 1.744 -9.57 1 94.62 128 ALA B N 1
ATOM 2101 C CA . ALA B 1 128 ? 10.5 0.94 -10.383 1 94.62 128 ALA B CA 1
ATOM 2102 C C . ALA B 1 128 ? 11 -0.269 -9.602 1 94.62 128 ALA B C 1
ATOM 2104 O O . ALA B 1 128 ? 11 -1.392 -10.109 1 94.62 128 ALA B O 1
ATOM 2105 N N . ARG B 1 129 ? 11.336 -0.077 -8.406 1 92.56 129 ARG B N 1
ATOM 2106 C CA . ARG B 1 129 ? 11.891 -1.195 -7.648 1 92.56 129 ARG B CA 1
ATOM 2107 C C . ARG B 1 129 ? 10.812 -2.217 -7.312 1 92.56 129 ARG B C 1
ATOM 2109 O O . ARG B 1 129 ? 11.094 -3.408 -7.18 1 92.56 129 ARG B O 1
ATOM 2116 N N . SER B 1 130 ? 9.625 -1.766 -7.238 1 89.88 130 SER B N 1
ATOM 2117 C CA . SER B 1 130 ? 8.516 -2.666 -6.93 1 89.88 130 SER B CA 1
ATOM 2118 C C . SER B 1 130 ? 8.258 -3.637 -8.078 1 89.88 130 SER B C 1
ATOM 2120 O O . SER B 1 130 ? 7.629 -4.68 -7.887 1 89.88 130 SER B O 1
ATOM 2122 N N . LEU B 1 131 ? 8.758 -3.336 -9.25 1 90.62 131 LEU B N 1
ATOM 2123 C CA . LEU B 1 131 ? 8.594 -4.195 -10.414 1 90.62 131 LEU B CA 1
ATOM 2124 C C . LEU B 1 131 ? 9.469 -5.438 -10.305 1 90.62 131 LEU B C 1
ATOM 2126 O O . LEU B 1 131 ? 9.148 -6.484 -10.883 1 90.62 131 LEU B O 1
ATOM 2130 N N . PHE B 1 132 ? 10.492 -5.332 -9.547 1 91.94 132 PHE B N 1
ATOM 2131 C CA . PHE B 1 132 ? 11.414 -6.457 -9.461 1 91.94 132 PHE B CA 1
ATOM 2132 C C . PHE B 1 132 ? 10.758 -7.648 -8.773 1 91.94 132 PHE B C 1
ATOM 2134 O O . PHE B 1 132 ? 10.633 -8.719 -9.375 1 91.94 132 PHE B O 1
ATOM 2141 N N . PRO B 1 133 ? 10.352 -7.488 -7.57 1 89.06 133 PRO B N 1
ATOM 2142 C CA . PRO B 1 133 ? 9.672 -8.625 -6.945 1 89.06 133 PRO B CA 1
ATOM 2143 C C . PRO B 1 133 ? 8.406 -9.039 -7.695 1 89.06 133 PRO B C 1
ATOM 2145 O O . PRO B 1 133 ? 8.047 -10.219 -7.711 1 89.06 133 PRO B O 1
ATOM 2148 N N . LEU B 1 134 ? 7.734 -8.102 -8.336 1 86.5 134 LEU B N 1
ATOM 2149 C CA . LEU B 1 134 ? 6.566 -8.445 -9.141 1 86.5 134 LEU B CA 1
ATOM 2150 C C . LEU B 1 134 ? 6.953 -9.367 -10.289 1 86.5 134 LEU B C 1
ATOM 2152 O O . LEU B 1 134 ? 6.312 -10.398 -10.508 1 86.5 134 LEU B O 1
ATOM 2156 N N . MET B 1 135 ? 7.945 -8.992 -10.984 1 90.19 135 MET B N 1
ATOM 2157 C CA . MET B 1 135 ? 8.438 -9.82 -12.078 1 90.19 135 MET B CA 1
ATOM 2158 C C . MET B 1 135 ? 8.969 -11.156 -11.562 1 90.19 135 MET B C 1
ATOM 2160 O O . MET B 1 135 ? 8.812 -12.188 -12.219 1 90.19 135 MET B O 1
ATOM 2164 N N . GLY B 1 136 ? 9.594 -11.117 -10.438 1 91.5 136 GLY B N 1
ATOM 2165 C CA . GLY B 1 136 ? 10.023 -12.359 -9.812 1 91.5 136 GLY B CA 1
ATOM 2166 C C . GLY B 1 136 ? 8.883 -13.32 -9.531 1 91.5 136 GLY B C 1
ATOM 2167 O O . GLY B 1 136 ? 8.984 -14.516 -9.82 1 91.5 136 GLY B O 1
ATOM 2168 N N . ALA B 1 137 ? 7.879 -12.797 -9.023 1 85.19 137 ALA B N 1
ATOM 2169 C CA . ALA B 1 137 ? 6.707 -13.625 -8.742 1 85.19 137 ALA B CA 1
ATOM 2170 C C . ALA B 1 137 ? 6.137 -14.219 -10.023 1 85.19 137 ALA B C 1
ATOM 2172 O O . ALA B 1 137 ? 5.75 -15.391 -10.047 1 85.19 137 ALA B O 1
ATOM 2173 N N . LEU B 1 138 ? 6.094 -13.445 -11.07 1 84.94 138 LEU B N 1
ATOM 2174 C CA . LEU B 1 138 ? 5.582 -13.914 -12.352 1 84.94 138 LEU B CA 1
ATOM 2175 C C . LEU B 1 138 ? 6.48 -15 -12.93 1 84.94 138 LEU B C 1
ATOM 2177 O O . LEU B 1 138 ? 5.988 -15.977 -13.5 1 84.94 138 LEU B O 1
ATOM 2181 N N . ALA B 1 139 ? 7.691 -14.844 -12.719 1 88.94 139 ALA B N 1
ATOM 2182 C CA . ALA B 1 139 ? 8.656 -15.812 -13.242 1 88.94 139 ALA B CA 1
ATOM 2183 C C . ALA B 1 139 ? 8.594 -17.125 -12.461 1 88.94 139 ALA B C 1
ATOM 2185 O O . ALA B 1 139 ? 8.836 -18.203 -13.016 1 88.94 139 ALA B O 1
ATOM 2186 N N . GLY B 1 140 ? 8.352 -17.031 -11.234 1 85.19 140 GLY B N 1
ATOM 2187 C CA . GLY B 1 140 ? 8.367 -18.219 -10.383 1 85.19 140 GLY B CA 1
ATOM 2188 C C . GLY B 1 140 ? 7.094 -19.031 -10.469 1 85.19 140 GLY B C 1
ATOM 2189 O O . GLY B 1 140 ? 7.027 -20.141 -9.945 1 85.19 140 GLY B O 1
ATOM 2190 N N . PHE B 1 141 ? 6.074 -18.469 -11 1 74 141 PHE B N 1
ATOM 2191 C CA . PHE B 1 141 ? 4.824 -19.203 -11.172 1 74 141 PHE B CA 1
ATOM 2192 C C . PHE B 1 141 ? 4.777 -19.875 -12.539 1 74 141 PHE B C 1
ATOM 2194 O O . PHE B 1 141 ? 4.336 -21.016 -12.656 1 74 141 PHE B O 1
#

Secondary structure (DSSP, 8-state):
-HHHHHHHIIIIIHHHHHHH---HHHHHHHHHHHHHHHHHHHHHHHHHHHHHHHHHHHHHHHTT---HHHHHHHHHHHTHHHHHHHTTHHHHHHHHHHHHHHHH-SS----HHHHHHHHHHHHHHHHHHHHHHHHHHHHH-/-HHHHHHHIIIIIHHHHHHH---HHHHHHHHHHHHHHHHHHHHHHHHHHHHHHHHHHHHHHHTT---HHHHHHHHHHHTHHHHHHHTTHHHHHHHHHHHHHHHH-SS----HHHHHHHHHHHHHHHHHHHHHHHHHHHHH-

InterPro domains:
  IPR013901 Anthrone oxygenase [PF08592] (31-138)